Protein AF-A0A7V9SUE0-F1 (afdb_monomer_lite)

Radius of gyration: 27.53 Å; chains: 1; bounding box: 102×71×65 Å

Foldseek 3Di:
DDDDDDDDDDDDDDDDDDDDDDDDDDDDDDDDDDDDDDDDDDDDDDDDDDDDPDPPPDDPDAPPFPDKPADQKFFADDQQATWIGPWIFATCADPQAHEADPVVQDGRHDRQFGTAHSLQNVLVVVLSVVLCVVPVPAARKYKYGAAGNTFDDPDDVDSGNRGRQKTKTFAAFPVRDPGWDPALVRGPLVSQLSSVVSLVVSAFQAKEAAPSNPHDDDPNHYYYDPPRSGIIMTGHDTDDD

Structure (mmCIF, N/CA/C/O backbone):
data_AF-A0A7V9SUE0-F1
#
_entry.id   AF-A0A7V9SUE0-F1
#
loop_
_atom_site.group_PDB
_atom_site.id
_atom_site.type_symbol
_atom_site.label_atom_id
_atom_site.label_alt_id
_atom_site.label_comp_id
_atom_site.label_asym_id
_atom_site.label_entity_id
_atom_site.label_seq_id
_atom_site.pdbx_PDB_ins_code
_atom_site.Cartn_x
_atom_site.Cartn_y
_atom_site.Cartn_z
_atom_site.occupancy
_atom_site.B_iso_or_equiv
_atom_site.auth_seq_id
_atom_site.auth_comp_id
_atom_site.auth_asym_id
_atom_site.auth_atom_id
_atom_site.pdbx_PDB_model_num
ATOM 1 N N . MET A 1 1 ? 56.932 -32.163 26.382 1.00 39.94 1 MET A N 1
ATOM 2 C CA . MET A 1 1 ? 56.796 -30.949 27.215 1.00 39.94 1 MET A CA 1
ATOM 3 C C . MET A 1 1 ? 55.366 -30.429 27.054 1.00 39.94 1 MET A C 1
ATOM 5 O O . MET A 1 1 ? 54.992 -30.192 25.921 1.00 39.94 1 MET A O 1
ATOM 9 N N . ARG A 1 2 ? 54.595 -30.420 28.163 1.00 38.88 2 ARG A N 1
ATOM 10 C CA . ARG A 1 2 ? 53.430 -29.586 28.594 1.00 38.88 2 ARG A CA 1
ATOM 11 C C . ARG A 1 2 ? 52.532 -28.848 27.548 1.00 38.88 2 ARG A C 1
ATOM 13 O O . ARG A 1 2 ? 53.085 -28.271 26.626 1.00 38.88 2 ARG A O 1
ATOM 20 N N . PRO A 1 3 ? 51.247 -28.539 27.860 1.00 51.56 3 PRO A N 1
ATOM 21 C CA . PRO A 1 3 ? 50.073 -29.402 28.111 1.00 51.56 3 PRO A CA 1
ATOM 22 C C . PRO A 1 3 ? 48.790 -28.909 27.356 1.00 51.56 3 PRO A C 1
ATOM 24 O O . PRO A 1 3 ? 48.810 -27.880 26.688 1.00 51.56 3 PRO A O 1
ATOM 27 N N . LEU A 1 4 ? 47.656 -29.622 27.482 1.00 50.06 4 LEU A N 1
ATOM 28 C CA . LEU A 1 4 ? 46.305 -29.140 27.103 1.00 50.06 4 LEU A CA 1
ATOM 29 C C . LEU A 1 4 ? 45.858 -27.927 27.952 1.00 50.06 4 LEU A C 1
ATOM 31 O O . LEU A 1 4 ? 46.347 -27.759 29.073 1.00 50.06 4 LEU A O 1
ATOM 35 N N . PRO A 1 5 ? 44.798 -27.210 27.519 1.00 56.47 5 PRO A N 1
ATOM 36 C CA . PRO A 1 5 ? 43.677 -27.089 28.451 1.00 56.47 5 PRO A CA 1
ATOM 37 C C . PRO A 1 5 ? 42.299 -27.391 27.843 1.00 56.47 5 PRO A C 1
ATOM 39 O O . PRO A 1 5 ? 41.963 -27.007 26.725 1.00 56.47 5 PRO A O 1
ATOM 42 N N . LEU A 1 6 ? 41.504 -28.073 28.672 1.00 48.94 6 LEU A N 1
ATOM 43 C CA . LEU A 1 6 ? 40.054 -28.202 28.609 1.00 48.94 6 LEU A CA 1
ATOM 44 C C . LEU A 1 6 ? 39.391 -26.820 28.484 1.00 48.94 6 LEU A C 1
ATOM 46 O O . LEU A 1 6 ? 39.691 -25.926 29.275 1.00 48.94 6 LEU A O 1
ATOM 50 N N . ALA A 1 7 ? 38.409 -26.683 27.594 1.00 44.78 7 ALA A N 1
ATOM 51 C CA . ALA A 1 7 ? 37.384 -25.652 27.722 1.00 44.78 7 ALA A CA 1
ATOM 52 C C . ALA A 1 7 ? 36.120 -26.302 28.295 1.00 44.78 7 ALA A C 1
ATOM 54 O O . ALA A 1 7 ? 35.547 -27.223 27.715 1.00 44.78 7 ALA A O 1
ATOM 55 N N . ALA A 1 8 ? 35.765 -25.847 29.492 1.00 44.66 8 ALA A N 1
ATOM 56 C CA . ALA A 1 8 ? 34.690 -26.344 30.327 1.00 44.66 8 ALA A CA 1
ATOM 57 C C . ALA A 1 8 ? 33.302 -26.091 29.717 1.00 44.66 8 ALA A C 1
ATOM 59 O O . ALA A 1 8 ? 33.009 -25.009 29.210 1.00 44.66 8 ALA A O 1
ATOM 60 N N . ALA A 1 9 ? 32.431 -27.090 29.841 1.00 39.69 9 ALA A N 1
ATOM 61 C CA . ALA A 1 9 ? 30.995 -26.933 29.702 1.00 39.69 9 ALA A CA 1
ATOM 62 C C . ALA A 1 9 ? 30.464 -26.114 30.888 1.00 39.69 9 ALA A C 1
ATOM 64 O O . ALA A 1 9 ? 30.625 -26.520 32.038 1.00 39.69 9 ALA A O 1
ATOM 65 N N . LEU A 1 10 ? 29.816 -24.980 30.614 1.00 39.25 10 LEU A N 1
ATOM 66 C CA . LEU A 1 10 ? 29.044 -24.250 31.614 1.00 39.25 10 LEU A CA 1
ATOM 67 C C . LEU A 1 10 ? 27.556 -24.448 31.312 1.00 39.25 10 LEU A C 1
ATOM 69 O O . LEU A 1 10 ? 26.985 -23.806 30.433 1.00 39.25 10 LEU A O 1
ATOM 73 N N . ALA A 1 11 ? 26.945 -25.381 32.036 1.00 38.50 11 ALA A N 1
ATOM 74 C CA . ALA A 1 11 ? 25.501 -25.469 32.163 1.00 38.50 11 ALA A CA 1
ATOM 75 C C . ALA A 1 11 ? 25.035 -24.340 33.092 1.00 38.50 11 ALA A C 1
ATOM 77 O O . ALA A 1 11 ? 25.462 -24.274 34.242 1.00 38.50 11 ALA A O 1
ATOM 78 N N . VAL A 1 12 ? 24.155 -23.464 32.607 1.00 37.59 12 VAL A N 1
ATOM 79 C CA . VAL A 1 12 ? 23.397 -22.547 33.466 1.00 37.59 12 VAL A CA 1
ATOM 80 C C . VAL A 1 12 ? 21.953 -23.023 33.473 1.00 37.59 12 VAL A C 1
ATOM 82 O O . VAL A 1 12 ? 21.239 -22.938 32.476 1.00 37.59 12 VAL A O 1
ATOM 85 N N . LEU A 1 13 ? 21.566 -23.582 34.616 1.00 33.94 13 LEU A N 1
ATOM 86 C CA . LEU A 1 13 ? 20.246 -24.097 34.933 1.00 33.94 13 LEU A CA 1
ATOM 87 C C . LEU A 1 13 ? 19.508 -23.072 35.817 1.00 33.94 13 LEU A C 1
ATOM 89 O O . LEU A 1 13 ? 19.983 -22.744 36.896 1.00 33.94 13 LEU A O 1
ATOM 93 N N . VAL A 1 14 ? 18.326 -22.665 35.337 1.00 35.50 14 VAL A N 1
ATOM 94 C CA . VAL A 1 14 ? 17.090 -22.304 36.072 1.00 35.50 14 VAL A CA 1
ATOM 95 C C . VAL A 1 14 ? 17.070 -21.050 36.960 1.00 35.50 14 VAL A C 1
ATOM 97 O O . VAL A 1 14 ? 17.734 -20.972 37.982 1.00 35.50 14 VAL A O 1
ATOM 100 N N . ALA A 1 15 ? 16.108 -20.164 36.659 1.00 38.06 15 ALA A N 1
ATOM 101 C CA . ALA A 1 15 ? 15.041 -19.793 37.601 1.00 38.06 15 ALA A CA 1
ATOM 102 C C . ALA A 1 15 ? 13.862 -19.146 36.850 1.00 38.06 15 ALA A C 1
ATOM 104 O O . ALA A 1 15 ? 13.911 -17.988 36.446 1.00 38.06 15 ALA A O 1
ATOM 105 N N . PHE A 1 16 ? 12.791 -19.919 36.658 1.00 39.25 16 PHE A N 1
ATOM 106 C CA . PHE A 1 16 ? 11.467 -19.415 36.299 1.00 39.25 16 PHE A CA 1
ATOM 107 C C . PHE A 1 16 ? 10.808 -18.938 37.597 1.00 39.25 16 PHE A C 1
ATOM 109 O O . PHE A 1 16 ? 10.583 -19.750 38.493 1.00 39.25 16 PHE A O 1
ATOM 116 N N . VAL A 1 17 ? 10.493 -17.649 37.712 1.00 40.78 17 VAL A N 1
ATOM 117 C CA . VAL A 1 17 ? 9.619 -17.149 38.780 1.00 40.78 17 VAL A CA 1
ATOM 118 C C . VAL A 1 17 ? 8.305 -16.731 38.141 1.00 40.78 17 VAL A C 1
ATOM 120 O O . VAL A 1 17 ? 8.216 -15.725 37.441 1.00 40.78 17 VAL A O 1
ATOM 123 N N . ALA A 1 18 ? 7.290 -17.561 38.367 1.00 41.38 18 ALA A N 1
ATOM 124 C CA . ALA A 1 18 ? 5.899 -17.231 38.127 1.00 41.38 18 ALA A CA 1
ATOM 125 C C . ALA A 1 18 ? 5.416 -16.291 39.239 1.00 41.38 18 ALA A C 1
ATOM 127 O O . ALA A 1 18 ? 5.518 -16.614 40.420 1.00 41.38 18 ALA A O 1
ATOM 128 N N . GLY A 1 19 ? 4.865 -15.145 38.850 1.00 35.41 19 GLY A N 1
ATOM 129 C CA .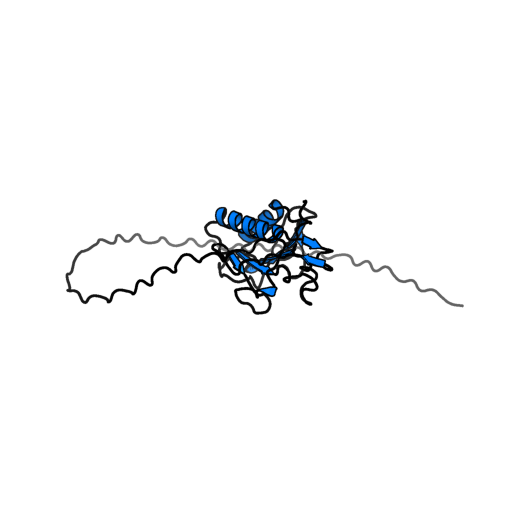 GLY A 1 19 ? 4.143 -14.241 39.737 1.00 35.41 19 GLY A CA 1
ATOM 130 C C . GLY A 1 19 ? 2.855 -13.796 39.061 1.00 35.41 19 GLY A C 1
ATOM 131 O O . GLY A 1 19 ? 2.833 -12.766 38.395 1.00 35.41 19 GLY A O 1
ATOM 132 N N . LEU A 1 20 ? 1.787 -14.587 39.203 1.00 49.19 20 LEU A N 1
ATOM 133 C CA . LEU A 1 20 ? 0.424 -14.106 38.987 1.00 49.19 20 LEU A CA 1
ATOM 134 C C . LEU A 1 20 ? -0.004 -13.359 40.253 1.00 49.19 20 LEU A C 1
ATOM 136 O O . LEU A 1 20 ? -0.229 -13.979 41.288 1.00 49.19 20 LEU A O 1
ATOM 140 N N . ALA A 1 21 ? -0.164 -12.043 40.155 1.00 42.81 21 ALA A N 1
ATOM 141 C CA . ALA A 1 21 ? -0.956 -11.274 41.103 1.00 42.81 21 ALA A CA 1
ATOM 142 C C . ALA A 1 21 ? -2.193 -10.759 40.360 1.00 42.81 21 ALA A C 1
ATOM 144 O O . ALA A 1 21 ? -2.128 -9.794 39.600 1.00 42.81 21 ALA A O 1
ATOM 145 N N . ALA A 1 22 ? -3.320 -11.448 40.543 1.00 45.12 22 ALA A N 1
ATOM 146 C CA . ALA A 1 22 ? -4.623 -10.944 40.144 1.00 45.12 22 ALA A CA 1
ATOM 147 C C . ALA A 1 22 ? -5.033 -9.852 41.142 1.00 45.12 22 ALA A C 1
ATOM 149 O O . ALA A 1 22 ? -5.405 -10.147 42.275 1.00 45.12 22 ALA A O 1
ATOM 150 N N . ALA A 1 23 ? -4.940 -8.587 40.735 1.00 43.22 23 ALA A N 1
ATOM 151 C CA . ALA A 1 23 ? -5.537 -7.490 41.481 1.00 43.22 23 ALA A CA 1
ATOM 152 C C . ALA A 1 23 ? -7.060 -7.543 41.289 1.00 43.22 23 ALA A C 1
ATOM 154 O O . ALA A 1 23 ? -7.573 -7.275 40.201 1.00 43.22 23 ALA A O 1
ATOM 155 N N . GLN A 1 24 ? -7.783 -7.924 42.341 1.00 44.91 24 GLN A N 1
ATOM 156 C CA . GLN A 1 24 ? -9.233 -7.778 42.407 1.00 44.91 24 GLN A CA 1
ATOM 157 C C . GLN A 1 24 ? -9.559 -6.290 42.574 1.00 44.91 24 GLN A C 1
ATOM 159 O O . GLN A 1 24 ? -9.207 -5.680 43.580 1.00 44.91 24 GLN A O 1
ATOM 164 N N . VAL A 1 25 ? -10.209 -5.703 41.570 1.00 49.09 25 VAL A N 1
ATOM 165 C CA . VAL A 1 25 ? -10.777 -4.352 41.645 1.00 49.09 25 VAL A CA 1
ATOM 166 C C . VAL A 1 25 ? -12.081 -4.438 42.451 1.00 49.09 25 VAL A C 1
ATOM 168 O O . VAL A 1 25 ? -12.963 -5.205 42.054 1.00 49.09 25 VAL A O 1
ATOM 171 N N . PRO A 1 26 ? -12.237 -3.701 43.566 1.00 50.88 26 PRO A N 1
ATOM 172 C CA . PRO A 1 26 ? -13.503 -3.631 44.286 1.00 50.88 26 PRO A CA 1
ATOM 173 C C . PRO A 1 26 ? -14.591 -3.033 43.390 1.00 50.88 26 PRO A C 1
ATOM 175 O O . PRO A 1 26 ? -14.405 -1.997 42.754 1.00 50.88 26 PRO A O 1
ATOM 178 N N . ASN A 1 27 ? -15.717 -3.731 43.315 1.00 49.09 27 ASN A N 1
ATOM 179 C CA . ASN A 1 27 ? -16.871 -3.373 42.508 1.00 49.09 27 ASN A CA 1
ATOM 180 C C . ASN A 1 27 ? -17.778 -2.473 43.364 1.00 49.09 27 ASN A C 1
ATOM 182 O O . ASN A 1 27 ? -18.599 -2.982 44.123 1.00 49.09 27 ASN A O 1
ATOM 186 N N . ASP A 1 28 ? -17.587 -1.153 43.299 1.00 61.59 28 ASP A N 1
ATOM 187 C CA . ASP A 1 28 ? -18.451 -0.205 44.013 1.00 61.59 28 ASP A CA 1
ATOM 188 C C . ASP A 1 28 ? -19.812 -0.067 43.300 1.00 61.59 28 ASP A C 1
ATOM 190 O O . ASP A 1 28 ? -19.860 0.247 42.102 1.00 61.59 28 ASP A O 1
ATOM 194 N N . PRO A 1 29 ? -20.946 -0.277 43.997 1.00 56.66 29 PRO A N 1
ATOM 195 C CA . PRO A 1 29 ? -22.263 -0.058 43.421 1.00 56.66 29 PRO A CA 1
ATOM 196 C C . PRO A 1 29 ? -22.520 1.444 43.231 1.00 56.66 29 PRO A C 1
ATOM 198 O O . PRO A 1 29 ? -22.489 2.234 44.173 1.00 56.66 29 PRO A O 1
ATOM 201 N N . ARG A 1 30 ? -22.805 1.843 41.985 1.00 55.84 30 ARG A N 1
ATOM 202 C CA . ARG A 1 30 ? -23.227 3.209 41.642 1.00 55.84 30 ARG A CA 1
ATOM 203 C C . ARG A 1 30 ? -24.536 3.573 42.369 1.00 55.84 30 ARG A C 1
ATOM 205 O O . ARG A 1 30 ? -25.459 2.756 42.355 1.00 55.84 30 ARG A O 1
ATOM 212 N N . PRO A 1 31 ? -24.666 4.789 42.934 1.00 53.31 31 PRO A N 1
ATOM 213 C CA . PRO A 1 31 ? -25.926 5.253 43.507 1.00 53.31 31 PRO A CA 1
ATOM 214 C C . PRO A 1 31 ? -26.991 5.479 42.413 1.00 53.31 31 PRO A C 1
ATOM 216 O O . PRO A 1 31 ? -26.644 5.804 41.272 1.00 53.31 31 PRO A O 1
ATOM 219 N N . PRO A 1 32 ? -28.288 5.309 42.734 1.00 53.22 32 PRO A N 1
ATOM 220 C CA . PRO A 1 32 ? -29.372 5.466 41.771 1.00 53.22 32 PRO A CA 1
ATOM 221 C C . PRO A 1 32 ? -29.543 6.927 41.331 1.00 53.22 32 PRO A C 1
ATOM 223 O O . PRO A 1 32 ? -29.475 7.855 42.135 1.00 53.22 32 PRO A O 1
ATOM 226 N N . VAL A 1 33 ? -29.800 7.114 40.035 1.00 48.34 33 VAL A N 1
ATOM 227 C CA . VAL A 1 33 ? -30.130 8.410 39.428 1.00 48.34 33 VAL A CA 1
ATOM 228 C C . VAL A 1 33 ? -31.577 8.776 39.793 1.00 48.34 33 VAL A C 1
ATOM 230 O O . VAL A 1 33 ? -32.472 7.965 39.541 1.00 48.34 33 VAL A O 1
ATOM 233 N N . PRO A 1 34 ? -31.858 9.965 40.356 1.00 42.69 34 PRO A N 1
ATOM 234 C CA . PRO A 1 34 ? -33.229 10.389 40.602 1.00 42.69 34 PRO A CA 1
ATOM 235 C C . PRO A 1 34 ? -33.936 10.720 39.280 1.00 42.69 34 PRO A C 1
ATOM 237 O O . PRO A 1 34 ? -33.452 11.507 38.467 1.00 42.69 34 PRO A O 1
ATOM 240 N N . THR A 1 35 ? -35.100 10.102 39.074 1.00 42.59 35 THR A N 1
ATOM 241 C CA . THR A 1 35 ? -36.009 10.381 37.956 1.00 42.59 35 THR A CA 1
ATOM 242 C C . THR A 1 35 ? -36.768 11.669 38.264 1.00 42.59 35 THR A C 1
ATOM 244 O O . THR A 1 35 ? -37.700 11.668 39.064 1.00 42.59 35 THR A O 1
ATOM 247 N N . GLY A 1 36 ? -36.331 12.778 37.671 1.00 34.25 36 GLY A N 1
ATOM 248 C CA . GLY A 1 36 ? -37.032 14.058 37.717 1.00 34.25 36 GLY A CA 1
ATOM 249 C C . GLY A 1 36 ? -37.894 14.244 36.473 1.00 34.25 36 GLY A C 1
ATOM 250 O O . GLY A 1 36 ? -37.372 14.426 35.376 1.00 34.25 36 GLY A O 1
ATOM 251 N N . THR A 1 37 ? -39.210 14.202 36.652 1.00 38.34 37 THR A N 1
ATOM 252 C CA . THR A 1 37 ? -40.213 14.628 35.671 1.00 38.34 37 THR A CA 1
ATOM 253 C C . THR A 1 37 ? -40.066 16.129 35.422 1.00 38.34 37 THR A C 1
ATOM 255 O O . THR A 1 37 ? -40.271 16.919 36.341 1.00 38.34 37 THR A O 1
ATOM 258 N N . ILE A 1 38 ? -39.725 16.538 34.199 1.00 38.00 38 ILE A N 1
ATOM 259 C CA . ILE A 1 38 ? -39.776 17.950 33.799 1.00 38.00 38 ILE A CA 1
ATOM 260 C C . ILE A 1 38 ? -41.088 18.180 33.054 1.00 38.00 38 ILE A C 1
ATOM 262 O O . ILE A 1 38 ? -41.251 17.788 31.901 1.00 38.00 38 ILE A O 1
ATOM 266 N N . THR A 1 39 ? -42.022 18.813 33.756 1.00 34.19 39 THR A N 1
ATOM 267 C CA . THR A 1 39 ? -43.242 19.400 33.207 1.00 34.19 39 THR A CA 1
ATOM 268 C C . THR A 1 39 ? -42.890 20.689 32.465 1.00 34.19 39 THR A C 1
ATOM 270 O O . THR A 1 39 ? -42.250 21.582 33.017 1.00 34.19 39 THR A O 1
ATOM 273 N N . THR A 1 40 ? -43.316 20.777 31.208 1.00 35.28 40 THR A N 1
ATOM 274 C CA . THR A 1 40 ? -43.263 21.968 30.351 1.00 35.28 40 THR A CA 1
ATOM 275 C C . THR A 1 40 ? -44.162 23.091 30.876 1.00 35.28 40 THR A C 1
ATOM 277 O O . THR A 1 40 ? -45.309 22.826 31.236 1.00 35.28 40 THR A O 1
ATOM 280 N N . PRO A 1 41 ? -43.719 24.353 30.773 1.00 35.66 41 PRO A N 1
ATOM 281 C CA . PRO A 1 41 ? -44.628 25.445 30.449 1.00 35.66 41 PRO A CA 1
ATOM 282 C C . PRO A 1 41 ? -44.232 26.130 29.130 1.00 35.66 41 PRO A C 1
ATOM 284 O O . PRO A 1 41 ? -43.056 26.300 28.817 1.00 35.66 41 PRO A O 1
ATOM 287 N N . ALA A 1 42 ? -45.240 26.536 28.365 1.00 38.62 42 ALA A N 1
ATOM 288 C CA . ALA A 1 42 ? -45.156 27.478 27.248 1.00 38.62 42 ALA A CA 1
ATOM 289 C C . ALA A 1 42 ? -46.146 28.629 27.524 1.00 38.62 42 ALA A C 1
ATOM 291 O O . ALA A 1 42 ? -47.075 28.411 28.306 1.00 38.62 42 ALA A O 1
ATOM 292 N N . PRO A 1 43 ? -46.079 29.786 26.839 1.00 44.78 43 PRO A N 1
ATOM 293 C CA . PRO A 1 43 ? -44.956 30.447 26.171 1.00 44.78 43 PRO A CA 1
ATOM 294 C C . PRO A 1 43 ? -44.722 31.865 26.754 1.00 44.78 43 PRO A C 1
ATOM 296 O O . PRO A 1 43 ? -45.502 32.374 27.557 1.00 44.78 43 PRO A O 1
ATOM 299 N N . SER A 1 44 ? -43.657 32.547 26.343 1.00 37.62 44 SER A N 1
ATOM 300 C CA . SER A 1 44 ? -43.586 34.010 26.444 1.00 37.62 44 SER A CA 1
ATOM 301 C C . SER A 1 44 ? -43.060 34.546 25.125 1.00 37.62 44 SER A C 1
ATOM 303 O O . SER A 1 44 ? -41.971 34.185 24.685 1.00 37.62 44 SER A O 1
ATOM 305 N N . GLU A 1 45 ? -43.912 35.329 24.476 1.00 48.53 45 GLU A N 1
ATOM 306 C CA . GLU A 1 45 ? -43.639 36.063 23.253 1.00 48.53 45 GLU A CA 1
ATOM 307 C C . GLU A 1 45 ? -42.758 37.260 23.605 1.00 48.53 45 GLU A C 1
ATOM 309 O O . GLU A 1 45 ? -43.168 38.164 24.333 1.00 48.53 45 GLU A O 1
ATOM 314 N N . THR A 1 46 ? -41.541 37.260 23.075 1.00 42.06 46 THR A N 1
ATOM 315 C CA . THR A 1 46 ? -40.757 38.475 22.888 1.00 42.06 46 THR A CA 1
ATOM 316 C C . THR A 1 46 ? -40.266 38.498 21.453 1.00 42.06 46 THR A C 1
ATOM 318 O O . THR A 1 46 ? -39.848 37.487 20.886 1.00 42.06 46 THR A O 1
ATOM 321 N N . GLU A 1 47 ? -40.440 39.670 20.864 1.00 46.06 47 GLU A N 1
ATOM 322 C CA . GLU A 1 47 ? -40.371 39.962 19.445 1.00 46.06 47 GLU A CA 1
ATOM 323 C C . GLU A 1 47 ? -38.957 39.803 18.876 1.00 46.06 47 GLU A C 1
ATOM 325 O O . GLU A 1 47 ? -37.949 39.892 19.576 1.00 46.06 47 GLU A O 1
ATOM 330 N N . GLY A 1 48 ? -38.910 39.510 17.578 1.00 46.47 48 GLY A N 1
ATOM 331 C CA . GLY A 1 48 ? -37.720 39.077 16.869 1.00 46.47 48 GLY A CA 1
ATOM 332 C C . GLY A 1 48 ? -36.712 40.189 16.595 1.00 46.47 48 GLY A C 1
ATOM 333 O O . GLY A 1 48 ? -37.015 41.173 15.927 1.00 46.47 48 GLY A O 1
ATOM 334 N N . GLU A 1 49 ? -35.463 39.923 16.961 1.00 44.84 49 GLU A N 1
ATOM 335 C CA . GLU A 1 49 ? -34.309 40.353 16.179 1.00 44.84 49 GLU A CA 1
ATOM 336 C C . GLU A 1 49 ? -33.809 39.141 15.388 1.00 44.84 49 GLU A C 1
ATOM 338 O O . GLU A 1 49 ? -33.365 38.132 15.941 1.00 44.84 49 GLU A O 1
ATOM 343 N N . GLY A 1 50 ? -33.963 39.208 14.065 1.00 38.41 50 GLY A N 1
ATOM 344 C CA . GLY A 1 50 ? -33.552 38.149 13.154 1.00 38.41 50 GLY A CA 1
ATOM 345 C C . GLY A 1 50 ? -32.044 37.932 13.217 1.00 38.41 50 GLY A C 1
ATOM 346 O O . GLY A 1 50 ? -31.266 38.804 12.835 1.00 38.41 50 GLY A O 1
ATOM 347 N N . LEU A 1 51 ? -31.633 36.741 13.656 1.00 46.31 51 LEU A N 1
ATOM 348 C CA . LEU A 1 51 ? -30.276 36.249 13.439 1.00 46.31 51 LEU A CA 1
ATOM 349 C C . LEU A 1 51 ? -29.963 36.317 11.934 1.00 46.31 51 LEU A C 1
ATOM 351 O O . LEU A 1 51 ? -30.780 35.858 11.127 1.00 46.31 51 LEU A O 1
ATOM 355 N N . PRO A 1 52 ? -28.802 36.864 11.529 1.00 49.97 52 PRO A N 1
ATOM 356 C CA . PRO A 1 52 ? -28.413 36.860 10.127 1.00 49.97 52 PRO A CA 1
ATOM 357 C C . PRO A 1 52 ? -28.379 35.411 9.619 1.00 49.97 52 PRO A C 1
ATOM 359 O O . PRO A 1 52 ? -27.971 34.517 10.371 1.00 49.97 52 PRO A O 1
ATOM 362 N N . PRO A 1 53 ? -28.797 35.143 8.367 1.00 52.25 53 PRO A N 1
ATOM 363 C CA . PRO A 1 53 ? -28.735 33.799 7.819 1.00 52.25 53 PRO A CA 1
ATOM 364 C C . PRO A 1 53 ? -27.292 33.307 7.906 1.00 52.25 53 PRO A C 1
ATOM 366 O O . PRO A 1 53 ? -26.375 33.932 7.370 1.00 52.25 53 PRO A O 1
ATOM 369 N N . VAL A 1 54 ? -27.094 32.186 8.603 1.00 52.28 54 VAL A N 1
ATOM 370 C CA . VAL A 1 54 ? -25.828 31.454 8.572 1.00 52.28 54 VAL A CA 1
ATOM 371 C C . VAL A 1 54 ? -25.520 31.217 7.095 1.00 52.28 54 VAL A C 1
ATOM 373 O O . VAL A 1 54 ? -26.370 30.648 6.406 1.00 52.28 54 VAL A O 1
ATOM 376 N N . PRO A 1 55 ? -24.367 31.663 6.567 1.00 45.19 55 PRO A N 1
ATOM 377 C CA . PRO A 1 55 ? -24.046 31.427 5.173 1.00 45.19 55 PRO A CA 1
ATOM 378 C C . PRO A 1 55 ? -23.974 29.915 4.954 1.00 45.19 55 PRO A C 1
ATOM 380 O O . PRO A 1 55 ? -23.014 29.254 5.355 1.00 45.19 55 PRO A O 1
ATOM 383 N N . THR A 1 56 ? -25.005 29.355 4.320 1.00 50.56 56 THR A N 1
ATOM 384 C CA . THR A 1 56 ? -24.957 28.022 3.729 1.00 50.56 56 THR A CA 1
ATOM 385 C C . THR A 1 56 ? -23.921 28.081 2.627 1.00 50.56 56 THR A C 1
ATOM 387 O O . THR A 1 56 ? -24.202 28.473 1.496 1.00 50.56 56 THR A O 1
ATOM 390 N N . THR A 1 57 ? -22.687 27.741 2.986 1.00 54.44 57 THR A N 1
ATOM 391 C CA . THR A 1 57 ? -21.650 27.441 2.007 1.00 54.44 57 THR A CA 1
ATOM 392 C C . THR A 1 57 ? -22.202 26.308 1.142 1.00 54.44 57 THR A C 1
ATOM 394 O O . THR A 1 57 ? -22.586 25.277 1.704 1.00 54.44 57 THR A O 1
ATOM 397 N N . PRO A 1 58 ? -22.307 26.477 -0.189 1.00 52.56 58 PRO A N 1
ATOM 398 C CA . PRO A 1 58 ? -22.727 25.394 -1.061 1.00 52.56 58 PRO A CA 1
ATOM 399 C C . PRO A 1 58 ? -21.829 24.188 -0.805 1.00 52.56 58 PRO A C 1
ATOM 401 O O . PRO A 1 58 ? -20.608 24.340 -0.703 1.00 52.56 58 PRO A O 1
ATOM 404 N N . ALA A 1 59 ? -22.425 23.000 -0.684 1.00 54.94 59 ALA A N 1
ATOM 405 C CA . ALA A 1 59 ? -21.648 21.772 -0.646 1.00 54.94 59 ALA A CA 1
ATOM 406 C C . ALA A 1 59 ? -20.676 21.789 -1.841 1.00 54.94 59 ALA A C 1
ATOM 408 O O . ALA A 1 59 ? -21.104 22.125 -2.952 1.00 54.94 59 ALA A O 1
ATOM 409 N N . PRO A 1 60 ? -19.379 21.494 -1.634 1.00 56.66 60 PRO A N 1
ATOM 410 C CA . PRO A 1 60 ? -18.441 21.449 -2.741 1.00 56.66 60 PRO A CA 1
ATOM 411 C C . PRO A 1 60 ? -18.990 20.486 -3.803 1.00 56.66 60 PRO A C 1
ATOM 413 O O . PRO A 1 60 ? -19.566 19.453 -3.440 1.00 56.66 60 PRO A O 1
ATOM 416 N N . PRO A 1 61 ? -18.852 20.810 -5.101 1.00 49.16 61 PRO A N 1
ATOM 417 C CA . PRO A 1 61 ? -19.251 19.890 -6.156 1.00 49.16 61 PRO A CA 1
ATOM 418 C C . PRO A 1 61 ? -18.594 18.524 -5.905 1.00 49.16 61 PRO A C 1
ATOM 420 O O . PRO A 1 61 ? -17.474 18.487 -5.376 1.00 49.16 61 PRO A O 1
ATOM 423 N N . PRO A 1 62 ? -19.263 17.405 -6.246 1.00 54.69 62 PRO A N 1
ATOM 424 C CA . PRO A 1 62 ? -18.675 16.085 -6.074 1.00 54.69 62 PRO A CA 1
ATOM 425 C C . PRO A 1 62 ? -17.298 16.095 -6.730 1.00 54.69 62 PRO A C 1
ATOM 427 O O . PRO A 1 62 ? -17.163 16.505 -7.884 1.00 54.69 62 PRO A O 1
ATOM 430 N N . ALA A 1 63 ? -16.270 15.731 -5.960 1.00 54.91 63 ALA A N 1
ATOM 431 C CA . ALA A 1 63 ? -14.900 15.729 -6.440 1.00 54.91 63 ALA A CA 1
ATOM 432 C C . ALA A 1 63 ? -14.852 14.899 -7.726 1.00 54.91 63 ALA A C 1
ATOM 434 O O . ALA A 1 63 ? -15.106 13.695 -7.693 1.00 54.91 63 ALA A O 1
ATOM 435 N N . VAL A 1 64 ? -14.579 15.551 -8.858 1.00 52.50 64 VAL A N 1
ATOM 436 C CA . VAL A 1 64 ? -14.347 14.863 -10.127 1.00 52.50 64 VAL A CA 1
ATOM 437 C C . VAL A 1 64 ? -13.166 13.938 -9.871 1.00 52.50 64 VAL A C 1
ATOM 439 O O . VAL A 1 64 ? -12.055 14.413 -9.619 1.00 52.50 64 VAL A O 1
ATOM 442 N N . GLU A 1 65 ? -13.413 12.625 -9.832 1.00 56.34 65 GLU A N 1
ATOM 443 C CA . GLU A 1 65 ? -12.329 11.663 -9.678 1.00 56.34 65 GLU A CA 1
ATOM 444 C C . GLU A 1 65 ? -11.331 11.929 -10.810 1.00 56.34 65 GLU A C 1
ATOM 446 O O . GLU A 1 65 ? -11.742 11.973 -11.973 1.00 56.34 65 GLU A O 1
ATOM 451 N N . PRO A 1 66 ? -10.042 12.173 -10.512 1.00 61.75 66 PRO A N 1
ATOM 452 C CA . PRO A 1 66 ? -9.084 12.476 -11.559 1.00 61.75 66 PRO A CA 1
ATOM 453 C C . PRO A 1 66 ? -9.051 11.302 -12.537 1.00 61.75 66 PRO A C 1
ATOM 455 O O . PRO A 1 66 ? -8.777 10.167 -12.140 1.00 61.75 66 PRO A O 1
ATOM 458 N N . GLU A 1 67 ? -9.354 11.583 -13.804 1.00 81.81 67 GLU A N 1
ATOM 459 C CA . GLU A 1 67 ? -9.449 10.568 -14.846 1.00 81.81 67 GLU A CA 1
ATOM 460 C C . GLU A 1 67 ? -8.121 9.804 -14.947 1.00 81.81 67 GLU A C 1
ATOM 462 O O . GLU A 1 67 ? -7.055 10.362 -15.227 1.00 81.81 67 GLU A O 1
ATOM 467 N N . ILE A 1 68 ? -8.165 8.504 -14.658 1.00 94.62 68 ILE A N 1
ATOM 468 C CA . ILE A 1 68 ? -6.974 7.659 -14.669 1.00 94.62 68 ILE A CA 1
ATOM 469 C C . ILE A 1 68 ? -6.621 7.346 -16.124 1.00 94.62 68 ILE A C 1
ATOM 471 O O . ILE A 1 68 ? -7.364 6.657 -16.820 1.00 94.62 68 ILE A O 1
ATOM 475 N N . SER A 1 69 ? -5.440 7.783 -16.570 1.00 96.38 69 SER A N 1
ATOM 476 C CA . SER A 1 69 ? -4.888 7.391 -17.872 1.00 96.38 69 SER A CA 1
ATOM 477 C C . SER A 1 69 ? -4.436 5.928 -17.835 1.00 96.38 69 SER A C 1
ATOM 479 O O . SER A 1 69 ? -3.291 5.610 -17.493 1.00 96.38 69 SER A O 1
ATOM 481 N N . TRP A 1 70 ? -5.362 5.027 -18.161 1.00 97.38 70 TRP A N 1
ATOM 482 C CA . TRP A 1 70 ? -5.104 3.594 -18.239 1.00 97.38 70 TRP A CA 1
ATOM 483 C C . TRP A 1 70 ? -4.184 3.250 -19.405 1.00 97.38 70 TRP A C 1
ATOM 485 O O . TRP A 1 70 ? -4.274 3.809 -20.497 1.00 97.38 70 TRP A O 1
ATOM 495 N N . ARG A 1 71 ? -3.279 2.304 -19.164 1.00 96.12 71 ARG A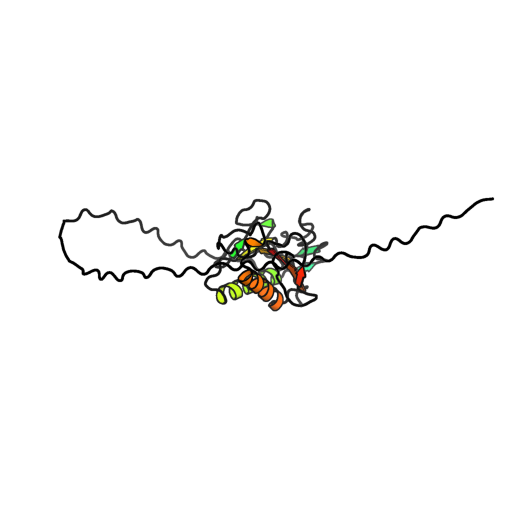 N 1
ATOM 496 C CA . ARG A 1 71 ? -2.282 1.853 -20.131 1.00 96.12 71 ARG A CA 1
ATOM 497 C C . ARG A 1 71 ? -2.080 0.360 -19.964 1.00 96.12 71 ARG A C 1
ATOM 499 O O . ARG A 1 71 ? -2.100 -0.126 -18.842 1.00 96.12 71 ARG A O 1
ATOM 506 N N . ASP A 1 72 ? -1.819 -0.328 -21.065 1.00 95.81 72 ASP A N 1
ATOM 507 C CA . ASP A 1 72 ? -1.311 -1.697 -21.037 1.00 95.81 72 ASP A CA 1
ATOM 508 C C . ASP A 1 72 ? 0.134 -1.674 -20.513 1.00 95.81 72 ASP A C 1
ATOM 510 O O . ASP A 1 72 ? 1.092 -1.352 -21.231 1.00 95.81 72 ASP A O 1
ATOM 514 N N . SER A 1 73 ? 0.249 -1.860 -19.201 1.00 97.81 73 SER A N 1
ATOM 515 C CA . SER A 1 73 ? 1.475 -1.653 -18.447 1.00 97.81 73 SER A CA 1
ATOM 516 C C . SER A 1 73 ? 2.157 -2.980 -18.144 1.00 97.81 73 SER A C 1
ATOM 518 O O . SER A 1 73 ? 1.523 -4.026 -18.032 1.00 97.81 73 SER A O 1
ATOM 520 N N . ARG A 1 74 ? 3.480 -2.954 -17.977 1.00 97.88 74 ARG A N 1
ATOM 521 C CA . ARG A 1 74 ? 4.250 -4.177 -17.734 1.00 97.88 74 ARG A CA 1
ATOM 522 C C . ARG A 1 74 ? 5.275 -3.981 -16.632 1.00 97.88 74 ARG A C 1
ATOM 524 O O . ARG A 1 74 ? 6.067 -3.038 -16.663 1.00 97.88 74 ARG A O 1
ATOM 531 N N . ALA A 1 75 ? 5.292 -4.926 -15.700 1.00 98.25 75 ALA A N 1
ATOM 532 C CA . ALA A 1 75 ? 6.356 -5.080 -14.720 1.00 98.25 75 ALA A CA 1
ATOM 533 C C . ALA A 1 75 ? 7.492 -5.922 -15.315 1.00 98.25 75 ALA A C 1
ATOM 535 O O . ALA A 1 75 ? 7.285 -7.073 -15.707 1.00 98.25 75 ALA A O 1
ATOM 536 N N . ILE A 1 76 ? 8.704 -5.369 -15.359 1.00 98.00 76 ILE A N 1
ATOM 537 C CA . ILE A 1 76 ? 9.910 -6.057 -15.836 1.00 98.00 76 ILE A CA 1
ATOM 538 C C . ILE A 1 76 ? 10.881 -6.235 -14.667 1.00 98.00 76 ILE A C 1
ATOM 540 O O . ILE A 1 76 ? 11.053 -5.333 -13.849 1.00 98.00 76 ILE A O 1
ATOM 544 N N . GLY A 1 77 ? 11.539 -7.394 -14.598 1.00 97.50 77 GLY A N 1
ATOM 545 C CA . GLY A 1 77 ? 12.532 -7.687 -13.563 1.00 97.50 77 GLY A CA 1
ATOM 546 C C . GLY A 1 77 ? 11.920 -7.984 -12.193 1.00 97.50 77 GLY A C 1
ATOM 547 O O . GLY A 1 77 ? 10.746 -8.365 -12.085 1.00 97.50 77 GLY A O 1
ATOM 548 N N . LEU A 1 78 ? 12.748 -7.860 -11.159 1.00 97.69 78 LEU A N 1
ATOM 549 C CA . LEU A 1 78 ? 12.417 -8.188 -9.772 1.00 97.69 78 LEU A CA 1
ATOM 550 C C . LEU A 1 78 ? 11.877 -6.948 -9.035 1.00 97.69 78 LEU A C 1
ATOM 552 O O . LEU A 1 78 ? 12.173 -5.826 -9.447 1.00 97.69 78 LEU A O 1
ATOM 556 N N . PRO A 1 79 ? 11.142 -7.107 -7.919 1.00 97.81 79 PRO A N 1
ATOM 557 C CA . PRO A 1 79 ? 10.650 -5.972 -7.127 1.00 97.81 79 PRO A CA 1
ATOM 558 C C . PRO A 1 79 ? 11.746 -5.005 -6.646 1.00 97.81 79 PRO A C 1
ATOM 560 O O . PRO A 1 79 ? 11.471 -3.833 -6.421 1.00 97.81 79 PRO A O 1
ATOM 563 N N . TYR A 1 80 ? 12.984 -5.490 -6.510 1.00 97.50 80 TYR A N 1
ATOM 564 C CA . TYR A 1 80 ? 14.170 -4.771 -6.020 1.00 97.50 80 TYR A CA 1
ATOM 565 C C . TYR A 1 80 ? 15.248 -4.533 -7.095 1.00 97.50 80 TYR A C 1
ATOM 567 O O . TYR A 1 80 ? 16.315 -4.002 -6.802 1.00 97.50 80 TYR A O 1
ATOM 575 N N . ALA A 1 81 ? 14.981 -4.944 -8.334 1.00 97.75 81 ALA A N 1
ATOM 576 C CA . ALA A 1 81 ? 15.864 -4.761 -9.483 1.00 97.75 81 ALA A CA 1
ATOM 577 C C . ALA A 1 81 ? 15.004 -4.839 -10.749 1.00 97.75 81 ALA A C 1
ATOM 579 O O . ALA A 1 81 ? 14.984 -5.846 -11.465 1.00 97.75 81 ALA A O 1
ATOM 580 N N . GLY A 1 82 ? 14.181 -3.814 -10.953 1.00 97.94 82 GLY A N 1
ATOM 581 C CA . GLY A 1 82 ? 13.107 -3.874 -11.936 1.00 97.94 82 GLY A CA 1
ATOM 582 C C . GLY A 1 82 ? 12.770 -2.538 -12.568 1.00 97.94 82 GLY A C 1
ATOM 583 O O . GLY A 1 82 ? 13.334 -1.497 -12.234 1.00 97.94 82 GLY A O 1
ATOM 584 N N . ARG A 1 83 ? 11.842 -2.592 -13.521 1.00 98.19 83 ARG A N 1
ATOM 585 C CA . ARG A 1 83 ? 11.360 -1.444 -14.287 1.00 98.19 83 ARG A CA 1
ATOM 586 C C . ARG A 1 83 ? 9.852 -1.544 -14.476 1.00 98.19 83 ARG A C 1
ATOM 588 O O . ARG A 1 83 ? 9.319 -2.634 -14.678 1.00 98.19 83 ARG A O 1
ATOM 595 N N . LEU A 1 84 ? 9.190 -0.394 -14.481 1.00 98.69 84 LEU A N 1
ATOM 596 C CA . LEU A 1 84 ? 7.790 -0.252 -14.866 1.00 98.69 84 LEU A CA 1
ATOM 597 C C . LEU A 1 84 ? 7.713 0.327 -16.282 1.00 98.69 84 LEU A C 1
ATOM 599 O O . LEU A 1 84 ? 8.280 1.384 -16.570 1.00 98.69 84 LEU A O 1
ATOM 603 N N . VAL A 1 85 ? 7.014 -0.364 -17.176 1.00 98.44 85 VAL A N 1
ATOM 604 C CA . VAL A 1 85 ? 6.773 0.071 -18.556 1.00 98.44 85 VAL A CA 1
ATOM 605 C C . VAL A 1 85 ? 5.325 0.505 -18.695 1.00 98.44 85 VAL A C 1
ATOM 607 O O . VAL A 1 85 ? 4.433 -0.203 -18.241 1.00 98.44 85 VAL A O 1
ATOM 610 N N . ARG A 1 86 ? 5.105 1.669 -19.328 1.00 98.19 86 ARG A N 1
ATOM 611 C CA . ARG A 1 86 ? 3.772 2.268 -19.527 1.00 98.19 86 ARG A CA 1
ATOM 612 C C . ARG A 1 86 ? 2.972 2.344 -18.219 1.00 98.19 86 ARG A C 1
ATOM 614 O O . ARG A 1 86 ? 1.783 2.061 -18.203 1.00 98.19 86 ARG A O 1
ATOM 621 N N . GLY A 1 87 ? 3.639 2.722 -17.126 1.00 98.19 87 GLY A N 1
ATOM 622 C CA . GLY A 1 87 ? 3.022 2.806 -15.806 1.00 98.19 87 GLY A CA 1
ATOM 623 C C . GLY A 1 87 ? 1.779 3.690 -15.788 1.00 98.19 87 GLY A C 1
ATOM 624 O O . GLY A 1 87 ? 1.689 4.670 -16.540 1.00 98.19 87 GLY A O 1
ATOM 625 N N . VAL A 1 88 ? 0.856 3.340 -14.898 1.00 98.69 88 VAL A N 1
ATOM 626 C CA . VAL A 1 88 ? -0.369 4.086 -14.614 1.00 98.69 88 VAL A CA 1
ATOM 627 C C . VAL A 1 88 ? -0.184 4.826 -13.299 1.00 98.69 88 VAL A C 1
ATOM 629 O O . VAL A 1 88 ? 0.301 4.262 -12.315 1.00 98.69 88 VAL A O 1
ATOM 632 N N . GLN A 1 89 ? -0.548 6.103 -13.290 1.00 98.62 89 GLN A N 1
ATOM 633 C CA . GLN A 1 89 ? -0.493 6.905 -12.081 1.00 98.62 89 GLN A CA 1
ATOM 634 C C . GLN A 1 89 ? -1.729 6.640 -11.220 1.00 98.62 89 GLN A C 1
ATOM 636 O O . GLN A 1 89 ? -2.859 6.735 -11.688 1.00 98.62 89 GLN A O 1
ATOM 641 N N . PHE A 1 90 ? -1.503 6.334 -9.950 1.00 98.50 90 PHE A N 1
ATOM 642 C CA . PHE A 1 90 ? -2.539 6.191 -8.943 1.00 98.50 90 PHE A CA 1
ATOM 643 C C . PHE A 1 90 ? -3.080 7.581 -8.543 1.00 98.50 90 PHE A C 1
ATOM 645 O O . PHE A 1 90 ? -2.283 8.524 -8.363 1.00 98.50 90 PHE A O 1
ATOM 652 N N . PRO A 1 91 ? -4.414 7.735 -8.411 1.00 97.50 91 PRO A N 1
ATOM 653 C CA . PRO A 1 91 ? -5.049 9.019 -8.119 1.00 97.50 91 PRO A CA 1
ATOM 654 C C . PRO A 1 91 ? -4.547 9.609 -6.797 1.00 97.50 91 PRO A C 1
ATOM 656 O O . PRO A 1 91 ? -4.141 8.886 -5.893 1.00 97.50 91 PRO A O 1
ATOM 659 N N . ALA A 1 92 ? -4.533 10.939 -6.685 1.00 96.75 92 ALA A N 1
ATOM 660 C CA . ALA A 1 92 ? -4.057 11.618 -5.474 1.00 96.75 92 ALA A CA 1
ATOM 661 C C . ALA A 1 92 ? -5.006 11.435 -4.274 1.00 96.75 92 ALA A C 1
ATOM 663 O O . ALA A 1 92 ? -4.546 11.411 -3.131 1.00 96.75 92 ALA A O 1
ATOM 664 N N . ALA A 1 93 ? -6.302 11.310 -4.557 1.00 96.19 93 ALA A N 1
ATOM 665 C CA . ALA A 1 93 ? -7.388 11.085 -3.614 1.00 96.19 93 ALA A CA 1
ATOM 666 C C . ALA A 1 93 ? -8.605 10.492 -4.350 1.00 96.19 93 ALA A C 1
ATOM 668 O O . ALA A 1 93 ? -8.634 10.479 -5.583 1.00 96.19 93 ALA A O 1
ATOM 669 N N . GLY A 1 94 ? -9.593 10.024 -3.591 1.00 94.00 94 GLY A N 1
ATOM 670 C CA . GLY A 1 94 ? -10.903 9.577 -4.062 1.00 94.00 94 GLY A CA 1
ATOM 671 C C . GLY A 1 94 ? -11.890 9.460 -2.890 1.00 94.00 94 GLY A C 1
ATOM 672 O O . GLY A 1 94 ? -11.502 9.696 -1.747 1.00 94.00 94 GLY A O 1
ATOM 673 N N . PRO A 1 95 ? -13.148 9.057 -3.121 1.00 92.44 95 PRO A N 1
ATOM 674 C CA . PRO A 1 95 ? -14.194 9.060 -2.090 1.00 92.44 95 PRO A CA 1
ATOM 675 C C . PRO A 1 95 ? -13.869 8.243 -0.831 1.00 92.44 95 PRO A C 1
ATOM 677 O O . PRO A 1 95 ? -14.322 8.562 0.263 1.00 92.44 95 PRO A O 1
ATOM 680 N N . HIS A 1 96 ? -13.077 7.179 -0.979 1.00 96.38 96 HIS A N 1
ATOM 681 C CA . HIS A 1 96 ? -12.736 6.251 0.104 1.00 96.38 96 HIS A CA 1
ATOM 682 C C . HIS A 1 96 ? -11.230 6.142 0.349 1.00 96.38 96 HIS A C 1
ATOM 684 O O . HIS A 1 96 ? -10.783 5.229 1.047 1.00 96.38 96 HIS A O 1
ATOM 690 N N . LEU A 1 97 ? -10.432 7.032 -0.247 1.00 97.50 97 LEU A N 1
ATOM 691 C CA . LEU A 1 97 ? -8.983 7.020 -0.092 1.00 97.50 97 LEU A CA 1
ATOM 692 C C . LEU A 1 97 ? -8.358 8.400 -0.213 1.00 97.50 97 LEU A C 1
ATOM 694 O O . LEU A 1 97 ? -8.824 9.267 -0.946 1.00 97.50 97 LEU A O 1
ATOM 698 N N . PHE A 1 98 ? -7.197 8.541 0.401 1.00 97.88 98 PHE A N 1
ATOM 699 C CA . PHE A 1 98 ? -6.250 9.609 0.104 1.00 97.88 98 PHE A CA 1
ATOM 700 C C . PHE A 1 98 ? -4.850 9.012 -0.002 1.00 97.88 98 PHE A C 1
ATOM 702 O O . PHE A 1 98 ? -4.625 7.857 0.360 1.00 97.88 98 PHE A O 1
ATOM 709 N N . THR A 1 99 ? -3.893 9.780 -0.515 1.00 98.62 99 THR A N 1
ATOM 710 C CA . THR A 1 99 ? -2.498 9.329 -0.594 1.00 98.62 99 THR A CA 1
ATOM 711 C C . THR A 1 99 ? -1.638 10.055 0.428 1.00 98.62 99 THR A C 1
ATOM 713 O O . THR A 1 99 ? -1.841 11.240 0.669 1.00 98.62 99 THR A O 1
ATOM 716 N N . TRP A 1 100 ? -0.659 9.381 1.022 1.00 98.62 100 TRP A N 1
ATOM 717 C CA . TRP A 1 100 ? 0.179 9.955 2.077 1.00 98.62 100 TRP A CA 1
ATOM 718 C C . TRP A 1 100 ? 1.665 9.932 1.716 1.00 98.62 100 TRP A C 1
ATOM 720 O O . TRP A 1 100 ? 2.183 8.906 1.281 1.00 98.62 100 TRP A O 1
ATOM 730 N N . ASP A 1 101 ? 2.358 11.057 1.905 1.00 98.19 101 ASP A N 1
ATOM 731 C CA . ASP A 1 101 ? 3.811 11.160 1.756 1.00 98.19 101 ASP A CA 1
ATOM 732 C C . ASP A 1 101 ? 4.524 10.809 3.078 1.00 98.19 101 ASP A C 1
ATOM 734 O O . ASP A 1 101 ? 4.561 11.651 3.981 1.00 98.19 101 ASP A O 1
ATOM 738 N N . PRO A 1 102 ? 5.135 9.619 3.231 1.00 95.44 102 PRO A N 1
ATOM 739 C CA . PRO A 1 102 ? 5.915 9.275 4.422 1.00 95.44 102 PRO A CA 1
ATOM 740 C C . PRO A 1 102 ? 7.116 10.173 4.697 1.00 95.44 102 PRO A C 1
ATOM 742 O O . PRO A 1 102 ? 7.604 10.160 5.818 1.00 95.44 102 PRO A O 1
ATOM 745 N N . LEU A 1 103 ? 7.633 10.913 3.713 1.00 95.06 103 LEU A N 1
ATOM 746 C CA . LEU A 1 103 ? 8.832 11.733 3.917 1.00 95.06 103 LEU A CA 1
ATOM 747 C C . LEU A 1 103 ? 8.475 13.169 4.297 1.00 95.06 103 LEU A C 1
ATOM 749 O O . LEU A 1 103 ? 9.205 13.804 5.049 1.00 95.06 103 LEU A O 1
ATOM 753 N N . LEU A 1 104 ? 7.364 13.684 3.766 1.00 97.06 104 LEU A N 1
ATOM 754 C CA . LEU A 1 104 ? 6.885 15.041 4.048 1.00 97.06 104 LEU A CA 1
ATOM 755 C C . LEU A 1 104 ? 5.747 15.082 5.074 1.00 97.06 104 LEU A C 1
ATOM 757 O O . LEU A 1 104 ? 5.304 16.168 5.434 1.00 97.06 104 LEU A O 1
ATOM 761 N N . HIS A 1 105 ? 5.266 13.918 5.516 1.00 96.56 105 HIS A N 1
ATOM 762 C CA . HIS A 1 105 ? 4.163 13.759 6.464 1.00 96.56 105 HIS A CA 1
ATOM 763 C C . HIS A 1 105 ? 2.914 14.570 6.075 1.00 96.56 105 HIS A C 1
ATOM 765 O O . HIS A 1 105 ? 2.329 15.265 6.908 1.00 96.56 105 HIS A O 1
ATOM 771 N N . ARG A 1 106 ? 2.517 14.496 4.797 1.00 97.69 106 ARG A N 1
ATOM 772 C CA . ARG A 1 106 ? 1.367 15.234 4.252 1.00 97.69 106 ARG A CA 1
ATOM 773 C C . ARG A 1 106 ? 0.611 14.446 3.188 1.00 97.69 106 ARG A C 1
ATOM 775 O O . ARG A 1 106 ? 1.172 13.555 2.552 1.00 97.69 106 ARG A O 1
ATOM 782 N N . SER A 1 107 ? -0.637 14.840 2.963 1.00 97.31 107 SER A N 1
ATOM 783 C CA . SER A 1 107 ? -1.453 14.428 1.819 1.00 97.31 107 SER A CA 1
ATOM 784 C C . SER A 1 107 ? -1.505 15.564 0.780 1.00 97.31 107 SER A C 1
ATOM 786 O O . SER A 1 107 ? -1.533 16.729 1.183 1.00 97.31 107 SER A O 1
ATOM 788 N N . PRO A 1 108 ? -1.507 15.274 -0.536 1.00 97.62 108 PRO A N 1
ATOM 789 C CA . PRO A 1 108 ? -1.307 13.956 -1.139 1.00 97.62 108 PRO A CA 1
ATOM 790 C C . PRO A 1 108 ? 0.169 13.510 -1.111 1.00 97.62 108 PRO A C 1
ATOM 792 O O . PRO A 1 108 ? 1.081 14.337 -0.994 1.00 97.62 108 PRO A O 1
ATOM 795 N N . ASN A 1 109 ? 0.419 12.208 -1.312 1.00 98.25 109 ASN A N 1
ATOM 796 C CA . ASN A 1 109 ? 1.767 11.698 -1.616 1.00 98.25 109 ASN A CA 1
ATOM 797 C C . ASN A 1 109 ? 2.298 12.399 -2.878 1.00 98.25 109 ASN A C 1
ATOM 799 O O . ASN A 1 109 ? 1.508 12.768 -3.743 1.00 98.25 109 ASN A O 1
ATOM 803 N N . ARG A 1 110 ? 3.606 12.598 -3.057 1.00 97.88 110 ARG A N 1
ATOM 804 C CA . ARG A 1 110 ? 4.118 13.219 -4.298 1.00 97.88 110 ARG A CA 1
ATOM 805 C C . ARG A 1 110 ? 3.794 12.379 -5.538 1.00 97.88 110 ARG A C 1
ATOM 807 O O . ARG A 1 110 ? 3.909 11.158 -5.535 1.00 97.88 110 ARG A O 1
ATOM 814 N N . SER A 1 111 ? 3.466 13.055 -6.640 1.00 97.56 111 SER A N 1
ATOM 815 C CA . SER A 1 111 ? 3.011 12.445 -7.901 1.00 97.56 111 SER A CA 1
ATOM 816 C C . SER A 1 111 ? 3.937 11.354 -8.448 1.00 97.56 111 SER A C 1
ATOM 818 O O . SER A 1 111 ? 3.450 10.364 -8.989 1.00 97.56 111 SER A O 1
ATOM 820 N N . TRP A 1 112 ? 5.255 11.502 -8.294 1.00 98.06 112 TRP A N 1
ATOM 821 C CA . TRP A 1 112 ? 6.257 10.552 -8.788 1.00 98.06 112 TRP A CA 1
ATOM 822 C C . TRP A 1 112 ? 6.347 9.254 -7.971 1.00 98.06 112 TRP A C 1
ATOM 824 O O . TRP A 1 112 ? 7.008 8.327 -8.419 1.00 98.06 112 TRP A O 1
ATOM 834 N N . ARG A 1 113 ? 5.698 9.167 -6.805 1.00 98.38 113 ARG A N 1
ATOM 835 C CA . ARG A 1 113 ? 5.748 8.003 -5.895 1.00 98.38 113 ARG A CA 1
ATOM 836 C C . ARG A 1 113 ? 4.548 7.067 -6.050 1.00 98.38 113 ARG A C 1
ATOM 838 O O . ARG A 1 113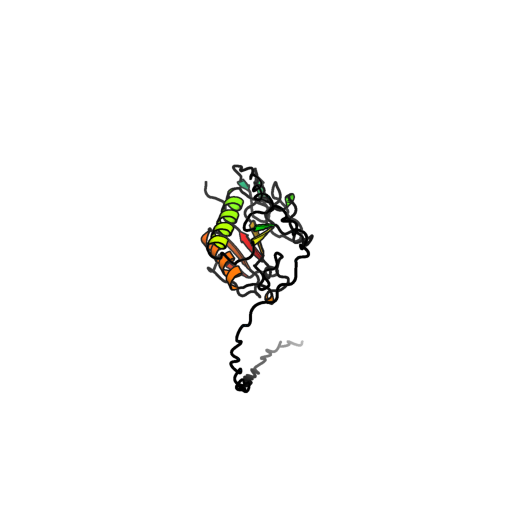 ? 4.470 6.027 -5.409 1.00 98.38 113 ARG A O 1
ATOM 845 N N . ARG A 1 114 ? 3.595 7.457 -6.897 1.00 98.31 114 ARG A N 1
ATOM 846 C CA . ARG A 1 114 ? 2.276 6.839 -7.021 1.00 98.31 114 ARG A CA 1
ATOM 847 C C . ARG A 1 114 ? 2.079 6.165 -8.377 1.00 98.31 114 ARG A C 1
ATOM 849 O O . ARG A 1 114 ? 1.076 6.416 -9.032 1.00 98.31 114 ARG A O 1
ATOM 856 N N . TRP A 1 115 ? 3.039 5.381 -8.856 1.00 98.81 115 TRP A N 1
ATOM 857 C CA . TRP A 1 115 ? 2.923 4.710 -10.157 1.00 98.81 115 TRP A CA 1
ATOM 858 C C . TRP A 1 115 ? 2.900 3.203 -10.001 1.00 98.81 115 TRP A C 1
ATOM 860 O O . TRP A 1 115 ? 3.697 2.640 -9.268 1.00 98.81 115 TRP A O 1
ATOM 870 N N . GLY A 1 116 ? 2.014 2.528 -10.710 1.00 98.75 116 GLY A N 1
ATOM 871 C CA . GLY A 1 116 ? 1.917 1.077 -10.671 1.00 98.75 116 GLY A CA 1
ATOM 872 C C . GLY A 1 116 ? 1.728 0.499 -12.056 1.00 98.75 116 GLY A C 1
ATOM 873 O O . GLY A 1 116 ? 1.556 1.220 -13.044 1.00 98.75 116 GLY A O 1
ATOM 874 N N . THR A 1 117 ? 1.723 -0.826 -12.114 1.00 98.75 117 THR A N 1
ATOM 875 C CA . THR A 1 117 ? 1.029 -1.484 -13.214 1.00 98.75 117 THR A CA 1
ATOM 876 C C . THR A 1 117 ? -0.465 -1.155 -13.150 1.00 98.75 117 THR A C 1
ATOM 878 O O . THR A 1 117 ? -1.014 -0.936 -12.072 1.00 98.75 117 THR A O 1
ATOM 881 N N . ASP A 1 118 ? -1.143 -1.122 -14.287 1.00 98.25 118 ASP A N 1
ATOM 882 C CA . ASP A 1 118 ? -2.591 -0.991 -14.390 1.00 98.25 118 ASP A CA 1
ATOM 883 C C . ASP A 1 118 ? -3.308 -2.073 -13.575 1.00 98.25 118 ASP A C 1
ATOM 885 O O . ASP A 1 118 ? -4.242 -1.749 -12.846 1.00 98.25 118 ASP A O 1
ATOM 889 N N . GLY A 1 119 ? -2.807 -3.314 -13.582 1.00 98.38 119 GLY A N 1
ATOM 890 C CA . GLY A 1 119 ? -3.287 -4.374 -12.692 1.00 98.38 119 GLY A CA 1
ATOM 891 C C . GLY A 1 119 ? -3.191 -4.003 -11.205 1.00 98.38 119 GLY A C 1
ATOM 892 O O . GLY A 1 119 ? -4.182 -4.137 -10.484 1.00 98.38 119 GLY A O 1
ATOM 893 N N . LEU A 1 120 ? -2.051 -3.450 -10.758 1.00 98.81 120 LEU A N 1
ATOM 894 C CA . LEU A 1 120 ? -1.864 -2.998 -9.371 1.00 98.81 120 LEU A CA 1
ATOM 895 C C . LEU A 1 120 ? -2.825 -1.855 -9.018 1.00 98.81 120 LEU A C 1
ATOM 897 O O . LEU A 1 120 ? -3.471 -1.879 -7.974 1.00 98.81 120 LEU A O 1
ATOM 901 N N . VAL A 1 121 ? -2.952 -0.857 -9.894 1.00 98.62 121 VAL A N 1
ATOM 902 C CA . VAL A 1 121 ? -3.853 0.281 -9.662 1.00 98.62 121 VAL A CA 1
ATOM 903 C C . VAL A 1 121 ? -5.308 -0.200 -9.578 1.00 98.62 121 VAL A C 1
ATOM 905 O O . VAL A 1 121 ? -6.018 0.161 -8.638 1.00 98.62 121 VAL A O 1
ATOM 908 N N . ARG A 1 122 ? -5.748 -1.070 -10.500 1.00 98.31 122 ARG A N 1
ATOM 909 C CA . ARG A 1 122 ? -7.110 -1.636 -10.509 1.00 98.31 122 ARG A CA 1
ATOM 910 C C . ARG A 1 122 ? -7.413 -2.426 -9.243 1.00 98.31 122 ARG A C 1
ATOM 912 O O . ARG A 1 122 ? -8.481 -2.232 -8.658 1.00 98.31 122 ARG A O 1
ATOM 919 N N . VAL A 1 123 ? -6.510 -3.317 -8.824 1.00 98.75 123 VAL A N 1
ATOM 920 C CA . VAL A 1 123 ? -6.756 -4.157 -7.646 1.00 98.75 123 VAL A CA 1
ATOM 921 C C . VAL A 1 123 ? -6.805 -3.329 -6.370 1.00 98.75 123 VAL A C 1
ATOM 923 O O . VAL A 1 123 ? -7.722 -3.526 -5.580 1.00 98.75 123 VAL A O 1
ATOM 926 N N . THR A 1 124 ? -5.910 -2.354 -6.203 1.00 98.81 124 THR A N 1
ATOM 927 C CA . THR A 1 124 ? -5.898 -1.487 -5.019 1.00 98.81 124 THR A CA 1
ATOM 928 C C . THR A 1 124 ? -7.195 -0.687 -4.919 1.00 98.81 124 THR A C 1
ATOM 930 O O . THR A 1 124 ? -7.839 -0.699 -3.873 1.00 98.81 124 THR A O 1
ATOM 933 N N . LEU A 1 125 ? -7.652 -0.066 -6.016 1.00 98.56 125 LEU A N 1
ATOM 934 C CA . LEU A 1 125 ? -8.932 0.656 -6.034 1.00 98.56 125 LEU A CA 1
ATOM 935 C C . LEU A 1 125 ? -10.123 -0.265 -5.733 1.00 98.56 125 LEU A C 1
ATOM 937 O O . LEU A 1 125 ? -11.048 0.123 -5.020 1.00 98.56 125 LEU A O 1
ATOM 941 N N . ARG A 1 126 ? -10.104 -1.497 -6.256 1.00 98.69 126 ARG A N 1
ATOM 942 C CA . ARG A 1 126 ? -11.142 -2.500 -5.986 1.00 98.69 126 ARG A CA 1
ATOM 943 C C . ARG A 1 126 ? -11.162 -2.921 -4.516 1.00 98.69 126 ARG A C 1
ATOM 945 O O . ARG A 1 126 ? -12.243 -2.960 -3.939 1.00 98.69 126 ARG A O 1
ATOM 952 N N . VAL A 1 127 ? -10.001 -3.209 -3.923 1.00 98.88 127 VAL A N 1
ATOM 953 C CA . VAL A 1 127 ? -9.881 -3.578 -2.503 1.00 98.88 127 VAL A CA 1
ATOM 954 C C . VAL A 1 127 ? -10.382 -2.444 -1.618 1.00 98.88 127 VAL A C 1
ATOM 956 O O . VAL A 1 127 ? -11.200 -2.692 -0.740 1.00 98.88 127 VAL A O 1
ATOM 959 N N . VAL A 1 128 ? -9.980 -1.198 -1.889 1.00 98.69 128 VAL A N 1
ATOM 960 C CA . VAL A 1 128 ? -10.447 -0.033 -1.122 1.00 98.69 128 VAL A CA 1
ATOM 961 C C . VAL A 1 128 ? -11.965 0.136 -1.213 1.00 98.69 128 VAL A C 1
ATOM 963 O O . VAL A 1 128 ? -12.612 0.329 -0.185 1.00 98.69 128 VAL A O 1
ATOM 966 N N . ARG A 1 129 ? -12.560 0.033 -2.411 1.00 98.50 129 ARG A N 1
ATOM 967 C CA . ARG A 1 129 ? -14.024 0.121 -2.560 1.00 98.50 129 ARG A CA 1
ATOM 968 C C . ARG A 1 129 ? -14.749 -0.991 -1.807 1.00 98.50 129 ARG A C 1
ATOM 970 O O . ARG A 1 129 ? -15.721 -0.712 -1.115 1.00 98.50 129 ARG A O 1
ATOM 977 N N . ALA A 1 130 ? -14.274 -2.232 -1.919 1.00 98.75 130 ALA A N 1
ATOM 978 C CA . ALA A 1 130 ? -14.865 -3.363 -1.207 1.00 98.75 130 ALA A CA 1
ATOM 979 C C . ALA A 1 130 ? -14.744 -3.197 0.316 1.00 98.75 130 ALA A C 1
ATOM 981 O O . ALA A 1 130 ? -15.706 -3.427 1.046 1.00 98.75 130 ALA A O 1
ATOM 982 N N . TYR A 1 131 ? -13.586 -2.731 0.788 1.00 98.75 131 TYR A N 1
ATOM 983 C CA . TYR A 1 131 ? -13.347 -2.424 2.192 1.00 98.75 131 TYR A CA 1
ATOM 984 C C . TYR A 1 131 ? -14.310 -1.348 2.711 1.00 98.75 131 TYR A C 1
ATOM 986 O O . TYR A 1 131 ? -14.928 -1.553 3.754 1.00 98.75 131 TYR A O 1
ATOM 994 N N . ALA A 1 132 ? -14.487 -0.245 1.977 1.00 98.44 132 ALA A N 1
ATOM 995 C CA . ALA A 1 132 ? -15.397 0.834 2.359 1.00 98.44 132 ALA A CA 1
ATOM 996 C C . ALA A 1 132 ? -16.866 0.382 2.373 1.00 98.44 132 ALA A C 1
ATOM 998 O O . ALA A 1 132 ? -17.596 0.705 3.306 1.00 98.44 132 ALA A O 1
ATOM 999 N N . ALA A 1 133 ? -17.285 -0.423 1.392 1.00 98.44 133 ALA A N 1
ATOM 1000 C CA . ALA A 1 133 ? -18.634 -0.987 1.351 1.00 98.44 133 ALA A CA 1
ATOM 1001 C C . ALA A 1 133 ? -18.913 -1.924 2.541 1.00 98.44 133 ALA A C 1
ATOM 1003 O O . ALA A 1 133 ? -19.989 -1.872 3.132 1.00 98.44 133 ALA A O 1
ATOM 1004 N N . ALA A 1 134 ? -17.934 -2.747 2.928 1.00 98.56 134 ALA A N 1
ATOM 1005 C CA . ALA A 1 134 ? -18.046 -3.636 4.085 1.00 98.56 134 ALA A CA 1
ATOM 1006 C C . ALA A 1 134 ? -17.942 -2.896 5.434 1.00 98.56 134 ALA A C 1
ATOM 1008 O O . ALA A 1 134 ? -18.361 -3.422 6.466 1.00 98.56 134 ALA A O 1
ATOM 1009 N N . HIS A 1 135 ? -17.399 -1.674 5.440 1.00 98.25 135 HIS A N 1
ATOM 1010 C CA . HIS A 1 135 ? -17.192 -0.869 6.642 1.00 98.25 135 HIS A CA 1
ATOM 1011 C C . HIS A 1 135 ? -17.639 0.587 6.410 1.00 98.25 135 HIS A C 1
ATOM 1013 O O . HIS A 1 135 ? -16.788 1.478 6.383 1.00 98.25 135 HIS A O 1
ATOM 1019 N N . PRO A 1 136 ? -18.955 0.873 6.305 1.00 95.12 136 PRO A N 1
ATOM 1020 C CA . PRO A 1 136 ? -19.467 2.210 5.960 1.00 95.12 136 PRO A CA 1
ATOM 1021 C C . PRO A 1 136 ? -19.028 3.322 6.920 1.00 95.12 136 PRO A C 1
ATOM 1023 O O . PRO A 1 136 ? -18.989 4.494 6.566 1.00 95.12 136 PRO A O 1
ATOM 1026 N N . GLY A 1 137 ? -18.683 2.945 8.151 1.00 94.50 137 GLY A N 1
ATOM 1027 C CA . GLY A 1 137 ? -18.131 3.832 9.159 1.00 94.50 137 GLY A CA 1
ATOM 1028 C C . GLY A 1 137 ? -16.613 3.754 9.286 1.00 94.50 137 GLY A C 1
ATOM 1029 O O . GLY A 1 137 ? -16.131 4.090 10.354 1.00 94.50 137 GLY A O 1
ATOM 1030 N N . ALA A 1 138 ? -15.826 3.282 8.323 1.00 97.25 138 ALA A N 1
ATOM 1031 C CA . ALA A 1 138 ? -14.360 3.376 8.378 1.00 97.25 138 ALA A CA 1
ATOM 1032 C C . ALA A 1 138 ? -13.872 4.733 7.827 1.00 97.25 138 ALA A C 1
ATOM 1034 O O . ALA A 1 138 ? -14.518 5.285 6.938 1.00 97.25 138 ALA A O 1
ATOM 1035 N N . PRO A 1 139 ? -12.757 5.298 8.331 1.00 96.62 139 PRO A N 1
ATOM 1036 C CA . PRO A 1 139 ? -12.134 6.450 7.680 1.00 96.62 139 PRO A CA 1
ATOM 1037 C C . PRO A 1 139 ? -11.594 6.065 6.286 1.00 96.62 139 PRO A C 1
ATOM 1039 O O . PRO A 1 139 ? -11.321 4.879 6.051 1.00 96.62 139 PRO A O 1
ATOM 1042 N N . PRO A 1 140 ? -11.390 7.039 5.379 1.00 97.81 140 PRO A N 1
ATOM 1043 C CA . PRO A 1 140 ? -10.728 6.802 4.101 1.00 97.81 140 PRO A CA 1
ATOM 1044 C C . PRO A 1 140 ? -9.371 6.102 4.261 1.00 97.81 140 PRO A C 1
ATOM 1046 O O . PRO A 1 140 ? -8.601 6.384 5.183 1.00 97.81 140 PRO A O 1
ATOM 1049 N N . VAL A 1 141 ? -9.064 5.184 3.345 1.00 98.56 141 VAL A N 1
ATOM 1050 C CA . VAL A 1 141 ? -7.825 4.399 3.374 1.00 98.56 141 VAL A CA 1
ATOM 1051 C C . VAL A 1 141 ? -6.660 5.246 2.861 1.00 98.56 141 VAL A C 1
ATOM 1053 O O . VAL A 1 141 ? -6.711 5.794 1.760 1.00 98.56 141 VAL A O 1
ATOM 1056 N N . ALA A 1 142 ? -5.580 5.322 3.634 1.00 98.69 142 ALA A N 1
ATOM 1057 C CA . ALA A 1 142 ? -4.385 6.054 3.238 1.00 98.69 142 ALA A CA 1
ATOM 1058 C C . ALA A 1 142 ? -3.439 5.160 2.419 1.00 98.69 142 ALA A C 1
ATOM 1060 O O . ALA A 1 142 ? -2.874 4.192 2.933 1.00 98.69 142 ALA A O 1
ATOM 1061 N N . ILE A 1 143 ? -3.238 5.508 1.150 1.00 98.81 143 ILE A N 1
ATOM 1062 C CA . ILE A 1 143 ? -2.331 4.809 0.235 1.00 98.81 143 ILE A CA 1
ATOM 1063 C C . ILE A 1 143 ? -0.958 5.489 0.257 1.00 98.81 143 ILE A C 1
ATOM 1065 O O . ILE A 1 143 ? -0.839 6.694 0.021 1.00 98.81 143 ILE A O 1
ATOM 1069 N N . GLY A 1 144 ? 0.080 4.722 0.567 1.00 98.56 144 GLY A N 1
ATOM 1070 C CA . GLY A 1 144 ? 1.460 5.182 0.615 1.00 98.56 144 GLY A CA 1
ATOM 1071 C C . GLY A 1 144 ? 2.135 5.116 -0.749 1.00 98.56 144 GLY A C 1
ATOM 1072 O O . GLY A 1 144 ? 1.644 5.660 -1.746 1.00 98.56 144 GLY A O 1
ATOM 1073 N N . ASP A 1 145 ? 3.306 4.494 -0.774 1.00 98.69 145 ASP A N 1
ATOM 1074 C CA . ASP A 1 145 ? 4.134 4.402 -1.962 1.00 98.69 145 ASP A CA 1
ATOM 1075 C C . ASP A 1 145 ? 3.749 3.237 -2.855 1.00 98.69 145 ASP A C 1
ATOM 1077 O O . ASP A 1 145 ? 3.481 2.125 -2.409 1.00 98.69 145 ASP A O 1
ATOM 1081 N N . LEU A 1 146 ? 3.747 3.512 -4.155 1.00 98.81 146 LEU A N 1
ATOM 1082 C CA . LEU A 1 146 ? 3.794 2.498 -5.195 1.00 98.81 146 LEU A CA 1
ATOM 1083 C C . LEU A 1 146 ? 5.199 2.590 -5.802 1.00 98.81 146 LEU A C 1
ATOM 1085 O O . LEU A 1 146 ? 6.179 2.628 -5.076 1.00 98.81 146 LEU A O 1
ATOM 1089 N N . SER A 1 147 ? 5.326 2.668 -7.119 1.00 98.69 147 SER A N 1
ATOM 1090 C CA . SER A 1 147 ? 6.581 2.796 -7.855 1.00 98.69 147 SER A CA 1
ATOM 1091 C C . SER A 1 147 ? 6.817 4.209 -8.398 1.00 98.69 147 SER A C 1
ATOM 1093 O O . SER A 1 147 ? 5.975 5.108 -8.311 1.00 98.69 147 SER A O 1
ATOM 1095 N N . ARG A 1 148 ? 8.001 4.392 -8.992 1.00 98.62 148 ARG A N 1
ATOM 1096 C CA . ARG A 1 148 ? 8.355 5.546 -9.828 1.00 98.62 148 ARG A CA 1
ATOM 1097 C C . ARG A 1 148 ? 7.680 5.425 -11.201 1.00 98.62 148 ARG A C 1
ATOM 1099 O O . ARG A 1 148 ? 7.389 4.305 -11.619 1.00 98.62 148 ARG A O 1
ATOM 1106 N N . PRO A 1 149 ? 7.544 6.513 -11.990 1.00 98.44 149 PRO A N 1
ATOM 1107 C CA . PRO A 1 149 ? 6.867 6.464 -13.295 1.00 98.44 149 PRO A CA 1
ATOM 1108 C C . PRO A 1 149 ? 7.421 5.422 -14.271 1.00 98.44 149 PRO A C 1
ATOM 1110 O O . PRO A 1 149 ? 6.703 4.921 -15.133 1.00 98.44 149 PRO A O 1
ATOM 1113 N N . ARG A 1 150 ? 8.712 5.101 -14.139 1.00 98.44 150 ARG A N 1
ATOM 1114 C CA . ARG A 1 150 ? 9.407 4.075 -14.925 1.00 98.44 150 ARG A CA 1
ATOM 1115 C C . ARG A 1 150 ? 10.006 2.966 -14.057 1.00 98.44 150 ARG A C 1
ATOM 1117 O O . ARG A 1 150 ? 10.815 2.188 -14.549 1.00 98.44 150 ARG A O 1
ATOM 1124 N N . GLY A 1 151 ? 9.637 2.884 -12.782 1.00 98.38 151 GLY A N 1
ATOM 1125 C CA . GLY A 1 151 ? 10.256 1.955 -11.844 1.00 98.38 151 GLY A CA 1
ATOM 1126 C C . GLY A 1 151 ? 11.716 2.285 -11.524 1.00 98.38 151 GLY A C 1
ATOM 1127 O O . GLY A 1 151 ? 12.116 3.452 -11.566 1.00 98.38 151 GLY A O 1
ATOM 1128 N N . GLY A 1 152 ? 12.503 1.254 -11.219 1.00 98.25 152 GLY A N 1
ATOM 1129 C CA . GLY A 1 152 ? 13.898 1.365 -10.793 1.00 98.25 152 GLY A CA 1
ATOM 1130 C C . GLY A 1 152 ? 14.053 1.766 -9.327 1.00 98.25 152 GLY A C 1
ATOM 1131 O O . GLY A 1 152 ? 13.069 1.883 -8.596 1.00 98.25 152 GLY A O 1
ATOM 1132 N N . TYR A 1 153 ? 15.303 1.984 -8.909 1.00 97.75 153 TYR A N 1
ATOM 1133 C CA . TYR A 1 153 ? 15.665 2.317 -7.529 1.00 97.75 153 TYR A CA 1
ATOM 1134 C C . TYR A 1 153 ? 14.769 3.419 -6.942 1.00 97.75 153 TYR A C 1
ATOM 1136 O O . TYR A 1 153 ? 14.687 4.532 -7.477 1.00 97.75 153 TYR A O 1
ATOM 1144 N N . PHE A 1 154 ? 14.088 3.093 -5.842 1.00 95.69 154 PHE A N 1
ATOM 1145 C CA . PHE A 1 154 ? 13.060 3.942 -5.236 1.00 95.69 154 PHE A CA 1
ATOM 1146 C C . PHE A 1 154 ? 13.606 4.863 -4.130 1.00 95.69 154 PHE A C 1
ATOM 1148 O O . PHE A 1 154 ? 12.953 5.828 -3.739 1.00 95.69 154 PHE A O 1
ATOM 1155 N N . GLY A 1 155 ? 14.835 4.618 -3.674 1.00 92.94 155 GLY A N 1
ATOM 1156 C CA . GLY A 1 155 ? 15.494 5.381 -2.617 1.00 92.94 155 GLY A CA 1
ATOM 1157 C C . GLY A 1 155 ? 15.918 4.495 -1.442 1.00 92.94 155 GLY A C 1
ATOM 1158 O O . GLY A 1 155 ? 15.504 3.343 -1.353 1.00 92.94 155 GLY A O 1
ATOM 1159 N N . PRO A 1 156 ? 16.715 5.031 -0.504 1.00 90.19 156 PRO A N 1
ATOM 1160 C CA . PRO A 1 156 ? 17.395 4.230 0.521 1.00 90.19 156 PRO A CA 1
ATOM 1161 C C . PRO A 1 156 ? 16.461 3.660 1.597 1.00 90.19 156 PRO A C 1
ATOM 1163 O O . PRO A 1 156 ? 16.872 2.811 2.379 1.00 90.19 156 PRO A O 1
ATOM 1166 N N . LYS A 1 157 ? 15.213 4.138 1.669 1.00 89.50 157 LYS A N 1
ATOM 1167 C CA . LYS A 1 157 ? 14.201 3.672 2.630 1.00 89.50 157 LYS A CA 1
ATOM 1168 C C . LYS A 1 157 ? 13.366 2.496 2.115 1.00 89.50 157 LYS A C 1
ATOM 1170 O O . LYS A 1 157 ? 12.647 1.904 2.906 1.00 89.50 157 LYS A O 1
ATOM 1175 N N . HIS A 1 158 ? 13.470 2.151 0.829 1.00 90.56 158 HIS A N 1
ATOM 1176 C CA . HIS A 1 158 ? 12.703 1.060 0.230 1.00 90.56 158 HIS A CA 1
ATOM 1177 C C . HIS A 1 158 ? 13.640 0.070 -0.457 1.00 90.56 158 HIS A C 1
ATOM 1179 O O . HIS A 1 158 ? 14.370 0.419 -1.383 1.00 90.56 158 HIS A O 1
ATOM 1185 N N . ALA A 1 159 ? 13.563 -1.196 -0.047 1.00 93.50 159 ALA A N 1
ATOM 1186 C CA . ALA A 1 159 ? 14.274 -2.276 -0.726 1.00 93.50 159 ALA A CA 1
ATOM 1187 C C . ALA A 1 159 ? 13.602 -2.682 -2.053 1.00 93.50 159 ALA A C 1
ATOM 1189 O O . ALA A 1 159 ? 14.250 -3.283 -2.902 1.00 93.50 159 ALA A O 1
ATOM 1190 N N . SER A 1 160 ? 12.313 -2.370 -2.247 1.00 97.19 160 SER A N 1
ATOM 1191 C CA . SER A 1 160 ? 11.524 -2.793 -3.415 1.00 97.19 160 SER A CA 1
ATOM 1192 C C . SER A 1 160 ? 10.793 -1.634 -4.108 1.00 97.19 160 SER A C 1
ATOM 1194 O O . SER A 1 160 ? 11.384 -0.563 -4.237 1.00 97.19 160 SER A O 1
ATOM 1196 N N . HIS A 1 161 ? 9.560 -1.832 -4.596 1.00 98.44 161 HIS A N 1
ATOM 1197 C CA . HIS A 1 161 ? 8.780 -0.865 -5.382 1.00 98.44 161 HIS A CA 1
ATOM 1198 C C . HIS A 1 161 ? 9.346 -0.539 -6.764 1.00 98.44 161 HIS A C 1
ATOM 1200 O O . HIS A 1 161 ? 8.949 0.442 -7.390 1.00 98.44 161 HIS A O 1
ATOM 1206 N N . GLN A 1 162 ? 10.259 -1.343 -7.303 1.00 98.69 162 GLN A N 1
ATOM 1207 C CA . GLN A 1 162 ? 10.968 -0.963 -8.527 1.00 98.69 162 GLN A CA 1
ATOM 1208 C C . GLN A 1 162 ? 10.255 -1.369 -9.820 1.00 98.69 162 GLN A C 1
ATOM 1210 O O . GLN A 1 162 ? 10.610 -0.869 -10.883 1.00 98.69 162 GLN A O 1
ATOM 1215 N N . ASN A 1 163 ? 9.262 -2.259 -9.776 1.00 98.56 163 ASN A N 1
ATOM 1216 C CA . ASN A 1 163 ? 8.623 -2.793 -10.988 1.00 98.56 163 ASN A CA 1
ATOM 1217 C C . ASN A 1 163 ? 7.107 -2.541 -11.081 1.00 98.56 163 ASN A C 1
ATOM 1219 O O . ASN A 1 163 ? 6.484 -2.990 -12.039 1.00 98.56 163 ASN A O 1
ATOM 1223 N N . GLY A 1 164 ? 6.514 -1.812 -10.130 1.00 98.62 164 GLY A N 1
ATOM 1224 C CA . GLY A 1 164 ? 5.086 -1.467 -10.155 1.00 98.62 164 GLY A CA 1
ATOM 1225 C C . GLY A 1 164 ? 4.134 -2.580 -9.707 1.00 98.62 164 GLY A C 1
ATOM 1226 O O . GLY A 1 164 ? 2.987 -2.596 -10.160 1.00 98.62 164 GLY A O 1
ATOM 1227 N N . LEU A 1 165 ? 4.595 -3.496 -8.848 1.00 98.81 165 LEU A N 1
ATOM 1228 C CA . LEU A 1 165 ? 3.786 -4.567 -8.239 1.00 98.81 165 LEU A CA 1
ATOM 1229 C C . LEU A 1 165 ? 3.657 -4.459 -6.707 1.00 98.81 165 LEU A C 1
ATOM 1231 O O . LEU A 1 165 ? 3.036 -5.325 -6.096 1.00 98.81 165 LEU A O 1
ATOM 1235 N N . ASP A 1 166 ? 4.240 -3.422 -6.104 1.00 98.88 166 ASP A N 1
ATOM 1236 C CA . ASP A 1 166 ? 4.222 -3.159 -4.664 1.00 98.88 166 ASP A CA 1
ATOM 1237 C C . ASP A 1 166 ? 3.358 -1.927 -4.345 1.00 98.88 166 ASP A C 1
ATOM 1239 O O . ASP A 1 166 ? 3.404 -0.938 -5.086 1.00 98.88 166 ASP A O 1
ATOM 1243 N N . VAL A 1 167 ? 2.606 -1.980 -3.244 1.00 98.94 167 VAL A N 1
ATOM 1244 C CA . VAL A 1 167 ? 1.841 -0.852 -2.695 1.00 98.94 167 VAL A CA 1
ATOM 1245 C C . VAL A 1 167 ? 1.880 -0.856 -1.168 1.00 98.94 167 VAL A C 1
ATOM 1247 O O . VAL A 1 167 ? 1.599 -1.880 -0.543 1.00 98.94 167 VAL A O 1
ATOM 1250 N N . ASP A 1 168 ? 2.164 0.304 -0.580 1.00 98.88 168 ASP A N 1
ATOM 1251 C CA . ASP A 1 168 ? 2.010 0.533 0.856 1.00 98.88 168 ASP A CA 1
ATOM 1252 C C . ASP A 1 168 ? 0.604 1.044 1.174 1.00 98.88 168 ASP A C 1
ATOM 1254 O O . ASP A 1 168 ? 0.076 1.932 0.497 1.00 98.88 168 ASP A O 1
ATOM 1258 N N . VAL A 1 169 ? 0.002 0.520 2.239 1.00 98.94 169 VAL A N 1
ATOM 1259 C CA . VAL A 1 169 ? -1.324 0.931 2.721 1.00 98.94 169 VAL A CA 1
ATOM 1260 C C . VAL A 1 169 ? -1.272 1.109 4.230 1.00 98.94 169 VAL A C 1
ATOM 1262 O O . VAL A 1 169 ? -1.034 0.152 4.966 1.00 98.94 169 VAL A O 1
ATOM 1265 N N . TYR A 1 170 ? -1.480 2.335 4.710 1.00 98.88 170 TYR A N 1
ATOM 1266 C CA . TYR A 1 170 ? -1.418 2.612 6.143 1.00 98.88 170 TYR A CA 1
ATOM 1267 C C . TYR A 1 170 ? -2.656 2.102 6.868 1.00 98.88 170 TYR A C 1
ATOM 1269 O O . TYR A 1 170 ? -3.773 2.142 6.345 1.00 98.88 170 TYR A O 1
ATOM 1277 N N . TYR A 1 171 ? -2.457 1.665 8.108 1.00 98.75 171 TYR A N 1
ATOM 1278 C CA . TYR A 1 171 ? -3.554 1.157 8.915 1.00 98.75 171 TYR A CA 1
ATOM 1279 C C . TYR A 1 171 ? -4.467 2.287 9.409 1.00 98.75 171 TYR A C 1
ATOM 1281 O O . TYR A 1 171 ? -3.971 3.330 9.844 1.00 98.75 171 TYR A O 1
ATOM 1289 N N . PRO A 1 172 ? -5.794 2.083 9.420 1.00 98.44 172 PRO A N 1
ATOM 1290 C CA . PRO A 1 172 ? -6.730 3.001 10.052 1.00 98.44 172 PRO A CA 1
ATOM 1291 C C . PRO A 1 172 ? -6.395 3.208 11.529 1.00 98.44 172 PRO A C 1
ATOM 1293 O O . PRO A 1 172 ? -5.960 2.287 12.225 1.00 98.44 172 PRO A O 1
ATOM 1296 N N . ARG A 1 173 ? -6.604 4.428 12.022 1.00 98.50 173 ARG A N 1
ATOM 1297 C CA . ARG A 1 173 ? -6.389 4.768 13.431 1.00 98.50 173 ARG A CA 1
ATOM 1298 C C . ARG A 1 173 ? -7.677 4.608 14.232 1.00 98.50 173 ARG A C 1
ATOM 1300 O O . ARG A 1 173 ? -8.750 4.942 13.737 1.00 98.50 173 ARG A O 1
ATOM 1307 N N . LYS A 1 174 ? -7.560 4.217 15.505 1.00 98.38 174 LYS A N 1
ATOM 1308 C CA . LYS A 1 174 ? -8.692 4.162 16.455 1.00 98.38 174 LYS A CA 1
ATOM 1309 C C . LYS A 1 174 ? -9.379 5.519 16.640 1.00 98.38 174 LYS A C 1
ATOM 1311 O O . LYS A 1 174 ? -10.591 5.580 16.794 1.00 98.38 174 LYS A O 1
ATOM 1316 N N . ASP A 1 175 ? -8.600 6.601 16.606 1.00 97.88 175 ASP A N 1
ATOM 1317 C CA . ASP A 1 175 ? -9.091 7.985 16.699 1.00 97.88 175 ASP A CA 1
ATOM 1318 C C . ASP A 1 175 ? -9.613 8.540 15.365 1.00 97.88 175 ASP A C 1
ATOM 1320 O O . ASP A 1 175 ? -10.035 9.691 15.302 1.00 97.88 175 ASP A O 1
ATOM 1324 N N . ARG A 1 176 ? -9.590 7.722 14.303 1.00 97.00 176 ARG A N 1
ATOM 1325 C CA . ARG A 1 176 ? -10.145 8.018 12.978 1.00 97.00 176 ARG A CA 1
ATOM 1326 C C . ARG A 1 176 ? -9.517 9.210 12.253 1.00 97.00 176 ARG A C 1
ATOM 1328 O O . ARG A 1 176 ? -10.051 9.636 11.234 1.00 97.00 176 ARG A O 1
ATOM 1335 N N . LEU A 1 177 ? -8.385 9.731 12.729 1.00 97.00 177 LEU A N 1
ATOM 1336 C CA . LEU A 1 177 ? -7.680 10.801 12.028 1.00 97.00 177 LEU A CA 1
ATOM 1337 C C . LEU A 1 177 ? -7.140 10.303 10.680 1.00 97.00 177 LEU A C 1
ATOM 1339 O O . LEU A 1 177 ? -6.537 9.232 10.603 1.00 97.00 177 LEU A O 1
ATOM 1343 N N . GLU A 1 178 ? -7.272 11.124 9.639 1.00 96.31 178 GLU A N 1
ATOM 1344 C CA . GLU A 1 178 ? -6.789 10.846 8.278 1.00 96.31 178 GLU A CA 1
ATOM 1345 C C . GLU A 1 178 ? -5.275 11.070 8.145 1.00 96.31 178 GLU A C 1
ATOM 1347 O O . GLU A 1 178 ? -4.777 11.949 7.442 1.00 96.31 178 GLU A O 1
ATOM 1352 N N . ARG A 1 179 ? -4.510 10.264 8.879 1.00 96.44 179 ARG A N 1
ATOM 1353 C CA . ARG A 1 179 ? -3.047 10.194 8.817 1.00 96.44 179 ARG A CA 1
ATOM 1354 C C . ARG A 1 179 ? -2.578 8.827 9.312 1.00 96.44 179 ARG A C 1
ATOM 1356 O O . ARG A 1 179 ? -3.307 8.179 10.060 1.00 96.44 179 ARG A O 1
ATOM 1363 N N . PRO A 1 180 ? -1.353 8.396 8.993 1.00 97.19 180 PRO A N 1
ATOM 1364 C CA . PRO A 1 180 ? -0.835 7.139 9.507 1.00 97.19 180 PRO A CA 1
ATOM 1365 C C . PRO A 1 180 ? -0.743 7.077 11.041 1.00 97.19 180 PRO A C 1
ATOM 1367 O O . PRO A 1 180 ? -0.519 8.096 11.714 1.00 97.19 180 PRO A O 1
ATOM 1370 N N . PRO A 1 181 ? -0.857 5.877 11.629 1.00 97.94 181 PRO A N 1
ATOM 1371 C CA . PRO A 1 181 ? -0.458 5.638 13.003 1.00 97.94 181 PRO A CA 1
ATOM 1372 C C . PRO A 1 181 ? 1.053 5.853 13.161 1.00 97.94 181 PRO A C 1
ATOM 1374 O O . PRO A 1 181 ? 1.848 5.547 12.276 1.00 97.94 181 PRO A O 1
ATOM 1377 N N . LYS A 1 182 ? 1.457 6.415 14.301 1.00 96.81 182 LYS A N 1
ATOM 1378 C CA . LYS A 1 182 ? 2.870 6.542 14.694 1.00 96.81 182 LYS A CA 1
ATOM 1379 C C . LYS A 1 182 ? 3.341 5.322 15.483 1.00 96.81 182 LYS A C 1
ATOM 1381 O O . LYS A 1 182 ? 4.525 5.020 15.485 1.00 96.81 182 LYS A O 1
ATOM 1386 N N . THR A 1 183 ? 2.416 4.652 16.166 1.00 97.38 183 THR A N 1
ATOM 1387 C CA . THR A 1 183 ? 2.673 3.467 16.988 1.00 97.38 183 THR A CA 1
ATOM 1388 C C . THR A 1 183 ? 1.568 2.435 16.780 1.00 97.38 183 THR A C 1
ATOM 1390 O O . THR A 1 183 ? 0.436 2.796 16.445 1.00 97.38 183 THR A O 1
ATOM 1393 N N . ALA A 1 184 ? 1.872 1.161 17.042 1.00 97.62 184 ALA A N 1
ATOM 1394 C CA . ALA A 1 184 ? 0.908 0.065 16.925 1.00 97.62 184 ALA A CA 1
ATOM 1395 C C . ALA A 1 184 ? -0.340 0.264 17.810 1.00 97.62 184 ALA A C 1
ATOM 1397 O O . ALA A 1 184 ? -1.448 -0.086 17.418 1.00 97.62 184 ALA A O 1
ATOM 1398 N N . VAL A 1 185 ? -0.202 0.916 18.973 1.00 98.12 185 VAL A N 1
ATOM 1399 C CA . VAL A 1 185 ? -1.325 1.196 19.893 1.00 98.12 185 VAL A CA 1
ATOM 1400 C C . VAL A 1 185 ? -2.415 2.056 19.241 1.00 98.12 185 VAL A C 1
ATOM 1402 O O . VAL A 1 185 ? -3.595 1.915 19.583 1.00 98.12 185 VAL A O 1
ATOM 1405 N N . GLN A 1 186 ? -2.037 2.923 18.294 1.00 98.62 186 GLN A N 1
ATOM 1406 C CA . GLN A 1 186 ? -2.964 3.805 17.580 1.00 98.62 186 GLN A CA 1
ATOM 1407 C C . GLN A 1 186 ? -3.762 3.084 16.486 1.00 98.62 186 GLN A C 1
ATOM 1409 O O . GLN A 1 186 ? -4.764 3.632 16.030 1.00 98.62 186 GLN A O 1
ATOM 1414 N N . VAL A 1 187 ? -3.341 1.888 16.067 1.00 98.75 187 VAL A N 1
ATOM 1415 C CA . VAL A 1 187 ? -3.960 1.126 14.974 1.00 98.75 187 VAL A CA 1
ATOM 1416 C C . VAL A 1 187 ? -5.316 0.566 15.401 1.00 98.75 187 VAL A C 1
ATOM 1418 O O . VAL A 1 187 ? -5.419 -0.121 16.419 1.00 98.75 187 VAL A O 1
ATOM 1421 N N . ASP A 1 188 ? -6.358 0.802 14.604 1.00 98.69 188 ASP A N 1
ATOM 1422 C CA . ASP A 1 188 ? -7.587 0.013 14.679 1.00 98.69 188 ASP A CA 1
ATOM 1423 C C . ASP A 1 188 ? -7.309 -1.369 14.078 1.00 98.69 188 ASP A C 1
ATOM 1425 O O . ASP A 1 188 ? -7.315 -1.560 12.862 1.00 98.69 188 ASP A O 1
ATOM 1429 N N . ARG A 1 189 ? -7.016 -2.339 14.949 1.00 98.69 189 ARG A N 1
ATOM 1430 C CA . ARG A 1 189 ? -6.593 -3.683 14.541 1.00 98.69 189 ARG A CA 1
ATOM 1431 C C . ARG A 1 189 ? -7.664 -4.421 13.737 1.00 98.69 189 ARG A C 1
ATOM 1433 O O . ARG A 1 189 ? -7.306 -5.184 12.847 1.00 98.69 189 ARG A O 1
ATOM 1440 N N . ARG A 1 190 ? -8.955 -4.195 14.015 1.00 98.69 190 ARG A N 1
ATOM 1441 C CA . ARG A 1 190 ? -10.048 -4.864 13.288 1.00 98.69 190 ARG A CA 1
ATOM 1442 C C . ARG A 1 190 ? -10.074 -4.394 11.839 1.00 98.69 190 ARG A C 1
ATOM 1444 O O . ARG A 1 190 ? -10.097 -5.207 10.921 1.00 98.69 190 ARG A O 1
ATOM 1451 N N . LEU A 1 191 ? -10.030 -3.079 11.649 1.00 98.81 191 LEU A N 1
ATOM 1452 C CA . LEU A 1 191 ? -10.012 -2.469 10.325 1.00 98.81 191 LEU A CA 1
ATOM 1453 C C . LEU A 1 191 ? -8.703 -2.754 9.572 1.00 98.81 191 LEU A C 1
ATOM 1455 O O . LEU A 1 191 ? -8.722 -3.037 8.376 1.00 98.81 191 LEU A O 1
ATOM 1459 N N . ALA A 1 192 ? -7.569 -2.748 10.273 1.00 98.88 192 ALA A N 1
ATOM 1460 C CA . ALA A 1 192 ? -6.277 -3.128 9.709 1.00 98.88 192 ALA A CA 1
ATOM 1461 C C . ALA A 1 192 ? -6.259 -4.585 9.218 1.00 98.88 192 ALA A C 1
ATOM 1463 O O . ALA A 1 192 ? -5.783 -4.847 8.114 1.00 98.88 192 ALA A O 1
ATOM 1464 N N . GLN A 1 193 ? -6.819 -5.519 9.995 1.00 98.94 193 GLN A N 1
ATOM 1465 C CA . GLN A 1 193 ? -6.928 -6.922 9.594 1.00 98.94 193 GLN A CA 1
ATOM 1466 C C . GLN A 1 193 ? -7.805 -7.077 8.346 1.00 98.94 193 GLN A C 1
ATOM 1468 O O . GLN A 1 193 ? -7.397 -7.747 7.405 1.00 98.94 193 GLN A O 1
ATOM 1473 N N . ALA A 1 194 ? -8.936 -6.369 8.270 1.00 98.88 194 ALA A N 1
ATOM 1474 C CA . ALA A 1 194 ? -9.795 -6.399 7.086 1.00 98.88 194 ALA A CA 1
ATOM 1475 C C . ALA A 1 194 ? -9.089 -5.900 5.807 1.00 98.88 194 ALA A C 1
ATOM 1477 O O . ALA A 1 194 ? -9.365 -6.399 4.715 1.00 98.88 194 ALA A O 1
ATOM 1478 N N . LEU A 1 195 ? -8.156 -4.945 5.917 1.00 98.88 195 LEU A N 1
ATOM 1479 C CA . LEU A 1 195 ? -7.316 -4.545 4.783 1.00 98.88 195 LEU A CA 1
ATOM 1480 C C . LEU A 1 195 ? -6.344 -5.658 4.378 1.00 98.88 195 LEU A C 1
ATOM 1482 O O . LEU A 1 195 ? -6.241 -5.956 3.188 1.00 98.88 195 LEU A O 1
ATOM 1486 N N . VAL A 1 196 ? -5.663 -6.292 5.340 1.00 98.94 196 VAL A N 1
ATOM 1487 C CA . VAL A 1 196 ? -4.781 -7.445 5.072 1.00 98.94 196 VAL A CA 1
ATOM 1488 C C . VAL A 1 196 ? -5.557 -8.549 4.356 1.00 98.94 196 VAL A C 1
ATOM 1490 O O . VAL A 1 196 ? -5.138 -8.988 3.283 1.00 98.94 196 VAL A O 1
ATOM 1493 N N . ASP A 1 197 ? -6.719 -8.926 4.887 1.00 98.94 197 ASP A N 1
ATOM 1494 C CA . ASP A 1 197 ? -7.587 -9.956 4.315 1.00 98.94 197 ASP A CA 1
ATOM 1495 C C . ASP A 1 197 ? -8.031 -9.586 2.895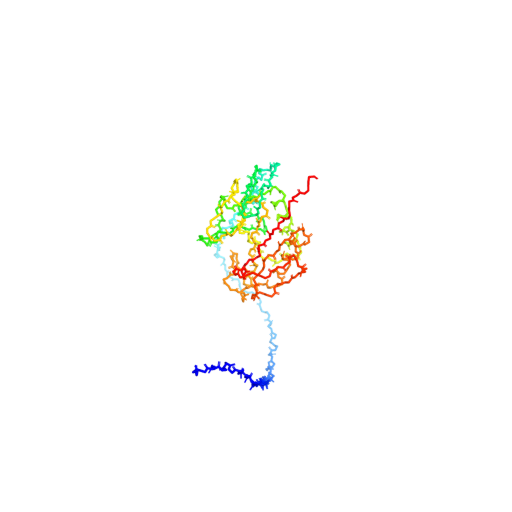 1.00 98.94 197 ASP A C 1
ATOM 1497 O O . ASP A 1 197 ? -7.986 -10.419 1.991 1.00 98.94 197 ASP A O 1
ATOM 1501 N N . GLY A 1 198 ? -8.386 -8.317 2.667 1.00 98.88 198 GLY A N 1
ATOM 1502 C CA . GLY A 1 198 ? -8.765 -7.808 1.351 1.00 98.88 198 GLY A CA 1
ATOM 1503 C C . GLY A 1 198 ? -7.650 -7.936 0.311 1.00 98.88 198 GLY A C 1
ATOM 1504 O O . GLY A 1 198 ? -7.900 -8.391 -0.808 1.00 98.88 198 GLY A O 1
ATOM 1505 N N . PHE A 1 199 ? -6.408 -7.588 0.663 1.00 98.88 199 PHE A N 1
ATOM 1506 C CA . PHE A 1 199 ? -5.265 -7.740 -0.246 1.00 98.88 199 PHE A CA 1
ATOM 1507 C C . PHE A 1 199 ? -4.893 -9.208 -0.483 1.00 98.88 199 PHE A C 1
ATOM 1509 O O . PHE A 1 199 ? -4.583 -9.580 -1.618 1.00 98.88 199 PHE A O 1
ATOM 1516 N N . VAL A 1 200 ? -4.968 -10.052 0.549 1.00 98.88 200 VAL A N 1
ATOM 1517 C CA . VAL A 1 200 ? -4.762 -11.503 0.423 1.00 98.88 200 VAL A CA 1
ATOM 1518 C C . VAL A 1 200 ? -5.807 -12.113 -0.514 1.00 98.88 200 VAL A C 1
ATOM 1520 O O . VAL A 1 200 ? -5.440 -12.772 -1.487 1.00 98.88 200 VAL A O 1
ATOM 1523 N N . ALA A 1 201 ? -7.093 -11.838 -0.286 1.00 98.75 201 ALA A N 1
ATOM 1524 C CA . ALA A 1 201 ? -8.193 -12.327 -1.119 1.00 98.75 201 ALA A CA 1
ATOM 1525 C C . ALA A 1 201 ? -8.095 -11.827 -2.568 1.00 98.75 201 ALA A C 1
ATOM 1527 O O . ALA A 1 201 ? -8.497 -12.517 -3.503 1.00 98.75 201 ALA A O 1
ATOM 1528 N N . ALA A 1 202 ? -7.515 -10.643 -2.774 1.00 98.56 202 ALA A N 1
ATOM 1529 C CA . ALA A 1 202 ? -7.287 -10.087 -4.098 1.00 98.56 202 ALA A CA 1
ATOM 1530 C C . ALA A 1 202 ? -6.086 -10.700 -4.845 1.00 98.56 202 ALA A C 1
ATOM 1532 O O . ALA A 1 202 ? -5.850 -10.333 -6.000 1.00 98.56 202 ALA A O 1
ATOM 1533 N N . GLY A 1 203 ? -5.343 -11.619 -4.219 1.00 98.38 203 GLY A N 1
ATOM 1534 C CA . GLY A 1 203 ? -4.240 -12.352 -4.839 1.00 98.38 203 GLY A CA 1
ATOM 1535 C C . GLY A 1 203 ? -2.853 -11.763 -4.581 1.00 98.38 203 GLY A C 1
ATOM 1536 O O . GLY A 1 203 ? -1.939 -12.000 -5.377 1.00 98.38 203 GLY A O 1
ATOM 1537 N N . ALA A 1 204 ? -2.664 -10.993 -3.503 1.00 98.62 204 ALA A N 1
ATOM 1538 C CA . ALA A 1 204 ? -1.324 -10.595 -3.082 1.00 98.62 204 ALA A CA 1
ATOM 1539 C C . ALA A 1 204 ? -0.471 -11.847 -2.810 1.00 98.62 204 ALA A C 1
ATOM 1541 O O . ALA A 1 204 ? -0.858 -12.735 -2.054 1.00 98.62 204 ALA A O 1
ATOM 1542 N N . GLY A 1 205 ? 0.707 -11.922 -3.433 1.00 98.25 205 GLY A N 1
ATOM 1543 C CA . GLY A 1 205 ? 1.644 -13.031 -3.240 1.00 98.25 205 GLY A CA 1
ATOM 1544 C C . GLY A 1 205 ? 2.483 -12.875 -1.971 1.00 98.25 205 GLY A C 1
ATOM 1545 O O . GLY A 1 205 ? 2.968 -13.868 -1.427 1.00 98.25 205 GLY A O 1
ATOM 1546 N N . LYS A 1 206 ? 2.660 -11.632 -1.505 1.00 98.69 206 LYS A N 1
ATOM 1547 C CA . LYS A 1 206 ? 3.216 -11.293 -0.190 1.00 98.69 206 LYS A CA 1
ATOM 1548 C C . LYS A 1 206 ? 2.466 -10.103 0.402 1.00 98.69 206 LYS A C 1
ATOM 1550 O O . LYS A 1 206 ? 2.155 -9.161 -0.324 1.00 98.69 206 LYS A O 1
ATOM 1555 N N . VAL A 1 207 ? 2.250 -10.121 1.709 1.00 98.81 207 VAL A N 1
ATOM 1556 C CA . VAL A 1 207 ? 1.811 -8.973 2.504 1.00 98.81 207 VAL A CA 1
ATOM 1557 C C . VAL A 1 207 ? 2.721 -8.892 3.724 1.00 98.81 207 VAL A C 1
ATOM 1559 O O . VAL A 1 207 ? 2.763 -9.831 4.516 1.00 98.81 207 VAL A O 1
ATOM 1562 N N . PHE A 1 208 ? 3.484 -7.811 3.852 1.00 98.75 208 PHE A N 1
ATOM 1563 C CA . PHE A 1 208 ? 4.337 -7.581 5.014 1.00 98.75 208 PHE A CA 1
ATOM 1564 C C . PHE A 1 208 ? 3.614 -6.690 6.014 1.00 98.75 208 PHE A C 1
ATOM 1566 O O . PHE A 1 208 ? 3.083 -5.645 5.637 1.00 98.75 208 PHE A O 1
ATOM 1573 N N . VAL A 1 209 ? 3.589 -7.114 7.272 1.00 98.81 209 VAL A N 1
ATOM 1574 C CA . VAL A 1 209 ? 2.920 -6.423 8.379 1.00 98.81 209 VAL A CA 1
ATOM 1575 C C . VAL A 1 209 ? 3.885 -6.232 9.542 1.00 98.81 209 VAL A C 1
ATOM 1577 O O . VAL A 1 209 ? 4.907 -6.909 9.637 1.00 98.81 209 VAL A O 1
ATOM 1580 N N . GLY A 1 210 ? 3.580 -5.294 10.430 1.00 97.88 210 GLY A N 1
ATOM 1581 C CA . GLY A 1 210 ? 4.408 -5.035 11.599 1.00 97.88 210 GLY A CA 1
ATOM 1582 C C . GLY A 1 210 ? 4.214 -6.077 12.704 1.00 97.88 210 GLY A C 1
ATOM 1583 O O . GLY A 1 210 ? 3.067 -6.437 12.992 1.00 97.88 210 GLY A O 1
ATOM 1584 N N . PRO A 1 211 ? 5.298 -6.528 13.363 1.00 97.75 211 PRO A N 1
ATOM 1585 C CA . PRO A 1 211 ? 5.230 -7.552 14.407 1.00 97.75 211 PRO A CA 1
ATOM 1586 C C . PRO A 1 211 ? 4.464 -7.091 15.657 1.00 97.75 211 PRO A C 1
ATOM 1588 O O . PRO A 1 211 ? 3.983 -7.915 16.429 1.00 97.75 211 PRO A O 1
ATOM 1591 N N . ASN A 1 212 ? 4.301 -5.779 15.868 1.00 98.25 212 ASN A N 1
ATOM 1592 C CA . ASN A 1 212 ? 3.678 -5.254 17.088 1.00 98.25 212 ASN A CA 1
ATOM 1593 C C . ASN A 1 212 ? 2.171 -4.988 16.944 1.00 98.25 212 ASN A C 1
ATOM 1595 O O . ASN A 1 212 ? 1.520 -4.580 17.907 1.00 98.25 212 ASN A O 1
ATOM 1599 N N . VAL A 1 213 ? 1.599 -5.186 15.751 1.00 97.44 213 VAL A N 1
ATOM 1600 C CA . VAL A 1 213 ? 0.173 -4.921 15.478 1.00 97.44 213 VAL A CA 1
ATOM 1601 C C . VAL A 1 213 ? -0.684 -6.176 15.694 1.00 97.44 213 VAL A C 1
ATOM 1603 O O . VAL A 1 213 ? -1.880 -6.076 15.977 1.00 97.44 213 VAL A O 1
ATOM 1606 N N . GLY A 1 214 ? -0.079 -7.366 15.590 1.00 97.75 214 GLY A N 1
ATOM 1607 C CA . GLY A 1 214 ? -0.765 -8.654 15.716 1.00 97.75 214 GLY A CA 1
ATOM 1608 C C . GLY A 1 214 ? -1.681 -8.975 14.527 1.00 97.75 214 GLY A C 1
ATOM 1609 O O . GLY A 1 214 ? -2.765 -9.538 14.711 1.00 97.75 214 GLY A O 1
ATOM 1610 N N . LEU A 1 215 ? -1.302 -8.562 13.319 1.00 98.62 215 LEU A N 1
ATOM 1611 C CA . LEU A 1 215 ? -2.025 -8.912 12.093 1.00 98.62 215 LEU A CA 1
ATOM 1612 C C . LEU A 1 215 ? -1.576 -10.286 11.596 1.00 98.62 215 LEU A C 1
ATOM 1614 O O . LEU A 1 215 ? -0.429 -10.673 11.790 1.00 98.62 215 LEU A O 1
ATOM 1618 N N . HIS A 1 216 ? -2.479 -11.032 10.970 1.00 98.50 216 HIS A N 1
ATOM 1619 C CA . HIS A 1 216 ? -2.229 -12.421 10.582 1.00 98.50 216 HIS A CA 1
ATOM 1620 C C . HIS A 1 216 ? -2.841 -12.757 9.219 1.00 98.50 216 HIS A C 1
ATOM 1622 O O . HIS A 1 216 ? -3.563 -11.960 8.630 1.00 98.50 216 HIS A O 1
ATOM 1628 N N . GLY A 1 217 ? -2.531 -13.943 8.699 1.00 98.38 217 GLY A N 1
ATOM 1629 C CA . GLY A 1 217 ? -3.111 -14.473 7.469 1.00 98.38 217 GLY A CA 1
ATOM 1630 C C . GLY A 1 217 ? -2.395 -15.746 7.009 1.00 98.38 217 GLY A C 1
ATOM 1631 O O . GLY A 1 217 ? -1.646 -16.344 7.788 1.00 98.38 217 GLY A O 1
ATOM 1632 N N . PRO A 1 218 ? -2.614 -16.194 5.759 1.00 98.56 218 PRO A N 1
ATOM 1633 C CA . PRO A 1 218 ? -2.052 -17.445 5.265 1.00 98.56 218 PRO A CA 1
ATOM 1634 C C . PRO A 1 218 ? -0.523 -17.489 5.345 1.00 98.56 218 PRO A C 1
ATOM 1636 O O . PRO A 1 218 ? 0.175 -16.563 4.909 1.00 98.56 218 PRO A O 1
ATOM 1639 N N . ARG A 1 219 ? 0.001 -18.616 5.844 1.00 96.94 219 ARG A N 1
ATOM 1640 C CA . ARG A 1 219 ? 1.443 -18.888 5.875 1.00 96.94 219 ARG A CA 1
ATOM 1641 C C . ARG A 1 219 ? 2.017 -18.804 4.462 1.00 96.94 219 ARG A C 1
ATOM 1643 O O . ARG A 1 219 ? 1.427 -19.299 3.507 1.00 96.94 219 ARG A O 1
ATOM 1650 N N . GLY A 1 220 ? 3.176 -18.167 4.326 1.00 96.94 220 GLY A N 1
ATOM 1651 C CA . GLY A 1 220 ? 3.822 -17.966 3.028 1.00 96.94 220 GLY A CA 1
ATOM 1652 C C . GLY A 1 220 ? 3.325 -16.739 2.258 1.00 96.94 220 GLY A C 1
ATOM 1653 O O . GLY A 1 220 ? 4.076 -16.254 1.403 1.00 96.94 220 GLY A O 1
ATOM 1654 N N . VAL A 1 221 ? 2.170 -16.165 2.615 1.00 98.56 221 VAL A N 1
ATOM 1655 C CA . VAL A 1 221 ? 1.651 -14.909 2.046 1.00 98.56 221 VAL A CA 1
ATOM 1656 C C . VAL A 1 221 ? 1.835 -13.749 3.016 1.00 98.56 221 VAL A C 1
ATOM 1658 O O . VAL A 1 221 ? 2.438 -12.755 2.626 1.00 98.56 221 VAL A O 1
ATOM 1661 N N . VAL A 1 222 ? 1.376 -13.873 4.262 1.00 98.81 222 VAL A N 1
ATOM 1662 C CA . VAL A 1 222 ? 1.534 -12.819 5.277 1.00 98.81 222 VAL A CA 1
ATOM 1663 C C . VAL A 1 222 ? 2.818 -13.053 6.069 1.00 98.81 222 VAL A C 1
ATOM 1665 O O . VAL A 1 222 ? 3.056 -14.164 6.543 1.00 98.81 222 VAL A O 1
ATOM 1668 N N . HIS A 1 223 ? 3.657 -12.022 6.178 1.00 98.56 223 HIS A N 1
ATOM 1669 C CA . HIS A 1 223 ? 4.956 -12.072 6.857 1.00 98.56 223 HIS A CA 1
ATOM 1670 C C . HIS A 1 223 ? 5.099 -10.880 7.791 1.00 98.56 223 HIS A C 1
ATOM 1672 O O . HIS A 1 223 ? 4.821 -9.749 7.400 1.00 98.56 223 HIS A O 1
ATOM 1678 N N . GLU A 1 224 ? 5.590 -11.113 9.000 1.00 98.12 224 GLU A N 1
ATOM 1679 C CA . GLU A 1 224 ? 6.000 -10.018 9.872 1.00 98.12 224 GLU A CA 1
ATOM 1680 C C . GLU A 1 224 ? 7.350 -9.463 9.413 1.00 98.12 224 GLU A C 1
ATOM 1682 O O . GLU A 1 224 ? 8.279 -10.214 9.101 1.00 98.12 224 GLU A O 1
ATOM 1687 N N . LEU A 1 225 ? 7.461 -8.138 9.352 1.00 96.81 225 LEU A N 1
ATOM 1688 C CA . LEU A 1 225 ? 8.679 -7.445 8.960 1.00 96.81 225 LEU A CA 1
ATOM 1689 C C . LEU A 1 225 ? 8.832 -6.161 9.776 1.00 96.81 225 LEU A C 1
ATOM 1691 O O . LEU A 1 225 ? 7.896 -5.373 9.924 1.00 96.81 225 LEU A O 1
ATOM 1695 N N . ALA A 1 226 ? 10.039 -5.927 10.294 1.00 96.31 226 ALA A N 1
ATOM 1696 C CA . ALA A 1 226 ? 10.356 -4.704 11.022 1.00 96.31 226 ALA A CA 1
ATOM 1697 C C . ALA A 1 226 ? 9.993 -3.450 10.202 1.00 96.31 226 ALA A C 1
ATOM 1699 O O . ALA A 1 226 ? 10.039 -3.458 8.972 1.00 96.31 226 ALA A O 1
ATOM 1700 N N . HIS A 1 227 ? 9.642 -2.365 10.895 1.00 94.50 227 HIS A N 1
ATOM 1701 C CA . HIS A 1 227 ? 9.229 -1.077 10.314 1.00 94.50 227 HIS A CA 1
ATOM 1702 C C . HIS A 1 227 ? 7.875 -1.057 9.575 1.00 94.50 227 HIS A C 1
ATOM 1704 O O . HIS A 1 227 ? 7.561 -0.052 8.943 1.00 94.50 227 HIS A O 1
ATOM 1710 N N . HIS A 1 228 ? 7.041 -2.093 9.724 1.00 97.88 228 HIS A N 1
ATOM 1711 C CA . HIS A 1 228 ? 5.694 -2.170 9.129 1.00 97.88 228 HIS A CA 1
ATOM 1712 C C . HIS A 1 228 ? 4.558 -2.034 10.168 1.00 97.88 228 HIS A C 1
ATOM 1714 O O . HIS A 1 228 ? 3.423 -2.438 9.939 1.00 97.88 228 HIS A O 1
ATOM 1720 N N . ASP A 1 229 ? 4.823 -1.455 11.344 1.00 98.31 229 ASP A N 1
ATOM 1721 C CA . ASP A 1 229 ? 3.800 -1.314 12.400 1.00 98.31 229 ASP A CA 1
ATOM 1722 C C . ASP A 1 229 ? 2.708 -0.287 12.076 1.00 98.31 229 ASP A C 1
ATOM 1724 O O . ASP A 1 229 ? 1.670 -0.248 12.736 1.00 98.31 229 ASP A O 1
ATOM 1728 N N . ASN A 1 230 ? 2.922 0.561 11.069 1.00 98.19 230 ASN A N 1
ATOM 1729 C CA . ASN A 1 230 ? 1.955 1.576 10.665 1.00 98.19 230 ASN A CA 1
ATOM 1730 C C . ASN A 1 230 ? 1.331 1.357 9.284 1.00 98.19 230 ASN A C 1
ATOM 1732 O O . ASN A 1 230 ? 0.391 2.076 8.941 1.00 98.19 230 ASN A O 1
ATOM 1736 N N . HIS A 1 231 ? 1.820 0.391 8.510 1.00 98.75 231 HIS A N 1
ATOM 1737 C CA . HIS A 1 231 ? 1.306 0.068 7.183 1.00 98.75 231 HIS A CA 1
ATOM 1738 C C . HIS A 1 231 ? 1.495 -1.408 6.858 1.00 98.75 231 HIS A C 1
ATOM 1740 O O . HIS A 1 231 ? 2.387 -2.060 7.397 1.00 98.75 231 HIS A O 1
ATOM 1746 N N . LEU A 1 232 ? 0.670 -1.922 5.952 1.00 98.75 232 LEU A N 1
ATOM 1747 C CA . LEU A 1 232 ? 0.993 -3.143 5.228 1.00 98.75 232 LEU A CA 1
ATOM 1748 C C . LEU A 1 232 ? 1.718 -2.776 3.935 1.00 98.75 232 LEU A C 1
ATOM 1750 O O . LEU A 1 232 ? 1.382 -1.779 3.294 1.00 98.75 232 LEU A O 1
ATOM 1754 N N . HIS A 1 233 ? 2.667 -3.615 3.536 1.00 98.88 233 HIS A N 1
ATOM 1755 C CA . HIS A 1 233 ? 3.254 -3.615 2.197 1.00 98.88 233 HIS A CA 1
ATOM 1756 C C . HIS A 1 233 ? 2.669 -4.808 1.448 1.00 98.88 233 HIS A C 1
ATOM 1758 O O . HIS A 1 233 ? 2.975 -5.956 1.782 1.00 98.88 233 HIS A O 1
ATOM 1764 N N . ALA A 1 234 ? 1.851 -4.576 0.423 1.00 98.88 234 ALA A N 1
ATOM 1765 C CA . ALA A 1 234 ? 1.320 -5.640 -0.426 1.00 98.88 234 ALA A CA 1
ATOM 1766 C C . ALA A 1 234 ? 2.136 -5.765 -1.717 1.00 98.88 234 ALA A C 1
ATOM 1768 O O . ALA A 1 234 ? 2.399 -4.778 -2.403 1.00 98.88 234 ALA A O 1
ATOM 1769 N N . ARG A 1 235 ? 2.496 -6.998 -2.079 1.00 98.81 235 ARG A N 1
ATOM 1770 C CA . ARG A 1 235 ? 3.171 -7.338 -3.335 1.00 98.81 235 ARG A CA 1
ATOM 1771 C C . ARG A 1 235 ? 2.354 -8.347 -4.119 1.00 98.81 235 ARG A C 1
ATOM 1773 O O . ARG A 1 235 ? 2.089 -9.455 -3.646 1.0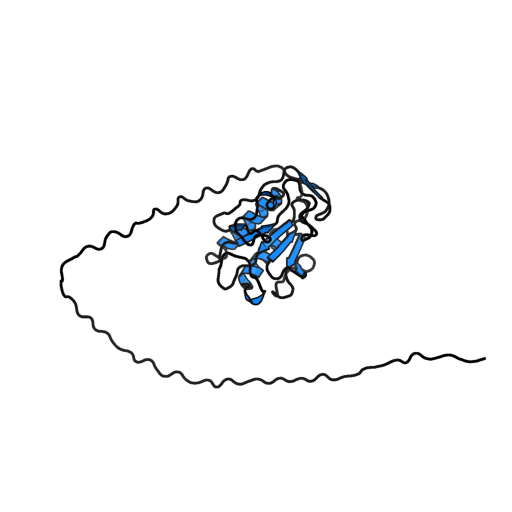0 98.81 235 ARG A O 1
ATOM 1780 N N . PHE A 1 236 ? 2.057 -8.004 -5.363 1.00 98.69 236 PHE A N 1
ATOM 1781 C CA . PHE A 1 236 ? 1.381 -8.899 -6.292 1.00 98.69 236 PHE A CA 1
ATOM 1782 C C . PHE A 1 236 ? 2.381 -9.709 -7.127 1.00 98.69 236 PHE A C 1
ATOM 1784 O O . PHE A 1 236 ? 3.478 -9.226 -7.435 1.00 98.69 236 PHE A O 1
ATOM 1791 N N . PRO A 1 237 ? 2.035 -10.954 -7.503 1.00 97.50 237 PRO A N 1
ATOM 1792 C CA . PRO A 1 237 ? 2.762 -11.64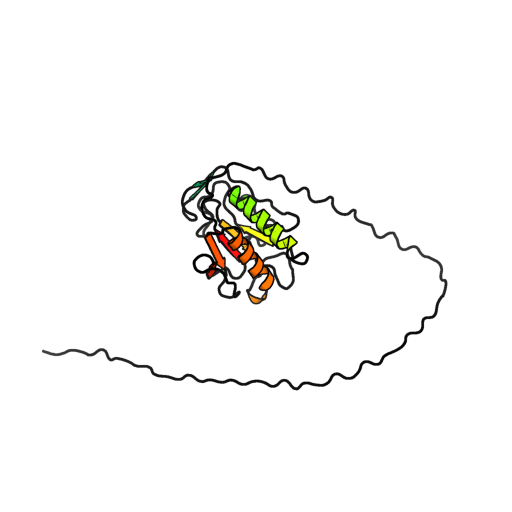9 -8.554 1.00 97.50 237 PRO A CA 1
ATOM 1793 C C . PRO A 1 237 ? 2.616 -10.888 -9.880 1.00 97.50 237 PRO A C 1
ATOM 1795 O O . PRO A 1 237 ? 1.801 -9.974 -10.017 1.00 97.50 237 PRO A O 1
ATOM 1798 N N . ARG A 1 238 ? 3.395 -11.277 -10.892 1.00 94.75 238 ARG A N 1
ATOM 1799 C CA . ARG A 1 238 ? 3.162 -10.760 -12.244 1.00 94.75 238 ARG A CA 1
ATOM 1800 C C . ARG A 1 238 ? 1.755 -11.146 -12.699 1.00 94.75 238 ARG A C 1
ATOM 1802 O O . ARG A 1 238 ? 1.348 -12.296 -12.535 1.00 94.75 238 ARG A O 1
ATOM 1809 N N . TRP A 1 239 ? 1.050 -10.186 -13.288 1.00 89.56 239 TRP A N 1
ATOM 1810 C CA . TRP A 1 239 ? -0.250 -10.416 -13.904 1.00 89.56 239 TRP A CA 1
ATOM 1811 C C . TRP A 1 239 ? -0.098 -11.444 -15.024 1.00 89.56 239 TRP A C 1
ATOM 1813 O O . TRP A 1 239 ? 0.821 -11.342 -15.842 1.00 89.56 239 TRP A O 1
ATOM 1823 N N . ARG A 1 240 ? -0.954 -12.469 -15.015 1.00 79.19 240 ARG A N 1
ATOM 1824 C CA . ARG A 1 240 ? -1.050 -13.404 -16.136 1.00 79.19 240 ARG A CA 1
ATOM 1825 C C . ARG A 1 240 ? -1.679 -12.644 -17.305 1.00 79.19 240 ARG A C 1
ATOM 1827 O O . ARG A 1 240 ? -2.616 -11.881 -17.078 1.00 79.19 240 ARG A O 1
ATOM 1834 N N . ALA A 1 241 ? -1.085 -12.799 -18.485 1.00 57.19 241 ALA A N 1
ATOM 1835 C CA . ALA A 1 241 ? -1.644 -12.298 -19.735 1.00 57.19 241 ALA A CA 1
ATOM 1836 C C . ALA A 1 241 ? -2.891 -13.100 -20.119 1.00 57.19 241 ALA A C 1
ATOM 1838 O O . ALA A 1 241 ? -2.951 -14.289 -19.719 1.00 57.19 241 ALA A O 1
#

Secondary structure (DSSP, 8-state):
-----PPPP------------------PPPPPPP---------------PPPPP--PPPPPP--PPPP-----EEEEETTEEEEESPEEPPSEETTEEE-BTTTTBSSPPGGG-EE-HHHHHHHHHHHHHHHHH-TTSPPEEE---B-TTBS---TT-S--SSS-EEEEEPPBTT--SS--SSGGGB-HHHHHHHHHHHHHTT-SEEEE-TTTT---STTTEEE-TT-SSEEEEEPPPPP-

pLDDT: mean 83.22, std 23.46, range [33.94, 98.94]

Sequence (241 aa):
MRPLPLAAALAVLVAFVAGLAAAQVPNDPRPPVPTGTITTPAPSETEGEGLPPVPTTPAPPPAVEPEISWRDSRAIGLPYAGRLVRGVQFPAAGPHLFTWDPLLHRSPNRSWRRWGTDGLVRVTLRVVRAYAAAHPGAPPVAIGDLSRPRGGYFGPKHASHQNGLDVDVYYPRKDRLERPPKTAVQVDRRLAQALVDGFVAAGAGKVFVGPNVGLHGPRGVVHELAHHDNHLHARFPRWRA